Protein AF-A0AAC8ZQ10-F1 (afdb_monomer)

Solvent-accessible surface area (backbone atoms only — not comparable to full-atom values): 15100 Å² total; per-residue (Å²): 107,49,54,40,82,51,72,43,70,65,58,53,47,54,30,54,76,71,74,47,78,45,44,22,40,48,36,89,86,61,86,84,64,80,86,53,64,51,74,76,52,89,52,26,27,39,37,78,46,67,58,71,83,84,54,93,92,56,56,69,70,65,56,68,70,49,65,71,56,47,75,36,22,41,37,57,56,96,92,44,50,35,36,26,56,68,67,53,58,85,85,50,43,70,67,59,50,55,58,55,55,59,57,57,58,52,57,59,54,51,50,43,43,45,33,62,74,66,45,62,75,63,77,84,57,91,46,75,70,50,39,53,50,53,52,50,51,53,52,50,55,50,48,52,55,50,48,53,43,44,59,45,27,66,92,48,98,58,65,58,84,64,48,49,68,66,59,46,52,54,52,49,63,73,40,46,64,49,49,73,68,41,95,53,40,66,61,43,49,53,50,50,32,52,51,52,67,67,51,77,56,85,84,68,86,87,75,84,75,81,95,69,75,92,68,81,76,76,94,68,81,80,83,89,61,58,69,67,60,51,49,52,52,51,52,52,51,51,54,52,53,52,53,56,54,64,75,68,58,133

Structure (mmCIF, N/CA/C/O backbone):
data_AF-A0AAC8ZQ10-F1
#
_entry.id   AF-A0AAC8ZQ10-F1
#
loop_
_atom_site.group_PDB
_atom_site.id
_atom_site.type_symbol
_atom_site.label_atom_id
_atom_site.label_alt_id
_atom_site.label_comp_id
_atom_site.label_asym_id
_atom_site.label_entity_id
_atom_site.label_seq_id
_atom_site.pdbx_PDB_ins_code
_atom_site.Cartn_x
_atom_site.Cartn_y
_atom_site.Cartn_z
_atom_site.occupancy
_atom_site.B_iso_or_equiv
_atom_site.auth_seq_id
_atom_site.auth_comp_id
_atom_site.auth_asym_id
_atom_site.auth_atom_id
_atom_site.pdbx_PDB_model_num
ATOM 1 N N . MET A 1 1 ? -2.273 -3.841 6.155 1.00 91.31 1 MET A N 1
ATOM 2 C CA . MET A 1 1 ? -2.723 -2.424 6.175 1.00 91.31 1 MET A CA 1
ATOM 3 C C . MET A 1 1 ? -3.510 -2.144 4.905 1.00 91.31 1 MET A C 1
ATOM 5 O O . MET A 1 1 ? -3.061 -2.586 3.857 1.00 91.31 1 MET A O 1
ATOM 9 N N . GLY A 1 2 ? -4.610 -1.394 4.959 1.00 90.50 2 GLY A N 1
ATOM 10 C CA . GLY A 1 2 ? -5.379 -1.019 3.761 1.00 90.50 2 GLY A CA 1
ATOM 11 C C . GLY A 1 2 ? -6.000 0.369 3.879 1.00 90.50 2 GLY A C 1
ATOM 12 O O . GLY A 1 2 ? -6.020 0.950 4.958 1.00 90.50 2 GLY A O 1
ATOM 13 N N . ASP A 1 3 ? -6.470 0.937 2.773 1.00 91.56 3 ASP A N 1
ATOM 14 C CA . ASP A 1 3 ? -7.100 2.259 2.792 1.00 91.56 3 ASP A CA 1
ATOM 15 C C . ASP A 1 3 ? -8.524 2.256 3.392 1.00 91.56 3 ASP A C 1
ATOM 17 O O . ASP A 1 3 ? -8.960 1.294 4.023 1.00 91.56 3 ASP A O 1
ATOM 21 N N . ARG A 1 4 ? -9.243 3.373 3.220 1.00 92.50 4 ARG A N 1
ATOM 22 C CA . ARG A 1 4 ? -10.577 3.595 3.789 1.00 92.50 4 ARG A CA 1
ATOM 23 C C . ARG A 1 4 ? -11.687 2.716 3.215 1.00 92.50 4 ARG A C 1
ATOM 25 O O . ARG A 1 4 ? -12.761 2.719 3.803 1.00 92.50 4 ARG A O 1
ATOM 32 N N . TYR A 1 5 ? -11.458 2.029 2.099 1.00 91.31 5 TYR A N 1
ATOM 33 C CA . TYR A 1 5 ? -12.438 1.158 1.444 1.00 91.31 5 TYR A CA 1
ATOM 34 C C . TYR A 1 5 ? -12.343 -0.300 1.895 1.00 91.31 5 TYR A C 1
ATOM 36 O O . TYR A 1 5 ? -13.303 -1.047 1.753 1.00 91.31 5 TYR A O 1
ATOM 44 N N . PHE A 1 6 ? -11.232 -0.685 2.521 1.00 92.25 6 PHE A N 1
ATOM 45 C CA . PHE A 1 6 ? -11.025 -2.036 3.039 1.00 92.25 6 PHE A CA 1
ATOM 46 C C . PHE A 1 6 ? -11.700 -2.386 4.379 1.00 92.25 6 PHE A C 1
ATOM 48 O O . PHE A 1 6 ? -11.890 -3.576 4.608 1.00 92.25 6 PHE A O 1
ATOM 55 N N . PRO A 1 7 ? -12.068 -1.464 5.299 1.00 92.00 7 PRO A N 1
ATOM 56 C CA . PRO A 1 7 ? -12.647 -1.848 6.586 1.00 92.00 7 PRO A CA 1
ATOM 57 C C . PRO A 1 7 ? -14.142 -2.189 6.458 1.00 92.00 7 PRO A C 1
ATOM 59 O O . PRO A 1 7 ? -14.997 -1.531 7.060 1.00 92.00 7 PRO A O 1
ATOM 62 N N . CYS A 1 8 ? -14.459 -3.215 5.672 1.00 92.50 8 CYS A N 1
ATOM 63 C CA . CYS A 1 8 ? -15.774 -3.841 5.599 1.00 92.50 8 CYS A CA 1
ATOM 64 C C . CYS A 1 8 ? -15.785 -5.158 6.394 1.00 92.50 8 CYS A C 1
ATOM 66 O O . CYS A 1 8 ? -14.737 -5.664 6.790 1.00 92.50 8 CYS A O 1
ATOM 68 N N . PHE A 1 9 ? -16.978 -5.691 6.668 1.00 94.44 9 PHE A N 1
ATOM 69 C CA . PHE A 1 9 ? -17.132 -6.902 7.480 1.00 94.44 9 PHE A CA 1
ATOM 70 C C . PHE A 1 9 ? -16.404 -8.101 6.862 1.00 94.44 9 PHE A C 1
ATOM 72 O O . PHE A 1 9 ? -15.600 -8.730 7.534 1.00 94.44 9 PHE A O 1
ATOM 79 N N . PHE A 1 10 ? -16.625 -8.368 5.574 1.00 94.56 10 PHE A N 1
ATOM 80 C CA . PHE A 1 10 ? -16.066 -9.546 4.907 1.00 94.56 10 PHE A CA 1
ATOM 81 C C . PHE A 1 10 ? -14.536 -9.517 4.840 1.00 94.56 10 PHE A C 1
ATOM 83 O O . PHE A 1 10 ? -13.916 -10.489 5.237 1.00 94.56 10 PHE A O 1
ATOM 90 N N . VAL A 1 11 ? -13.914 -8.374 4.514 1.00 94.50 11 VAL A N 1
ATOM 91 C CA . VAL A 1 11 ? -12.439 -8.243 4.527 1.00 94.50 11 VAL A CA 1
ATOM 92 C C . VAL A 1 11 ? -11.855 -8.471 5.924 1.00 94.50 11 VAL A C 1
ATOM 94 O O . VAL A 1 11 ? -10.791 -9.066 6.068 1.00 94.50 11 VAL A O 1
ATOM 97 N N . MET A 1 12 ? -12.528 -7.998 6.976 1.00 93.50 12 MET A N 1
ATOM 98 C CA . MET A 1 12 ? -12.097 -8.266 8.352 1.00 93.50 12 MET A CA 1
ATOM 99 C C . MET A 1 12 ? -12.268 -9.744 8.724 1.00 93.50 12 MET A C 1
ATOM 101 O O . MET A 1 12 ? -11.431 -10.285 9.441 1.00 93.50 12 MET A O 1
ATOM 105 N N . GLY A 1 13 ? -13.325 -10.388 8.223 1.00 93.81 13 GLY A N 1
ATOM 106 C CA . GLY A 1 13 ? -13.560 -11.822 8.370 1.00 93.81 13 GLY A CA 1
ATOM 107 C C . GLY A 1 13 ? -12.498 -12.657 7.658 1.00 93.81 13 GLY A C 1
ATOM 108 O O . GLY A 1 13 ? -11.953 -13.570 8.266 1.00 93.81 13 GLY A O 1
ATOM 109 N N . ASP A 1 14 ? -12.132 -12.285 6.429 1.00 94.06 14 ASP A N 1
ATOM 110 C CA . ASP A 1 14 ? -11.065 -12.930 5.654 1.00 94.06 14 ASP A CA 1
ATOM 111 C C . ASP A 1 14 ? -9.722 -12.835 6.372 1.00 94.06 14 ASP A C 1
ATOM 113 O O . ASP A 1 14 ? -8.969 -13.800 6.435 1.00 94.06 14 ASP A O 1
ATOM 117 N N . LEU A 1 15 ? -9.416 -11.673 6.956 1.00 93.94 15 LEU A N 1
ATOM 118 C CA . LEU A 1 15 ? -8.207 -11.513 7.759 1.00 93.94 15 LEU A CA 1
ATOM 119 C C . LEU A 1 15 ? -8.208 -12.434 8.981 1.00 93.94 15 LEU A C 1
ATOM 121 O O . LEU A 1 15 ? -7.193 -13.065 9.267 1.00 93.94 15 LEU A O 1
ATOM 125 N N . GLN A 1 16 ? -9.339 -12.544 9.679 1.00 91.06 16 GLN A N 1
ATOM 126 C CA . GLN A 1 16 ? -9.459 -13.432 10.833 1.00 91.06 16 GLN A CA 1
ATOM 127 C C . GLN A 1 16 ? -9.341 -14.909 10.445 1.00 91.06 16 GLN A C 1
ATOM 129 O O . GLN A 1 16 ? -8.673 -15.652 11.162 1.00 91.06 16 GLN A O 1
ATOM 134 N N . SER A 1 17 ? -9.933 -15.333 9.323 1.00 91.62 17 SER A N 1
ATOM 135 C CA . SER A 1 17 ? -9.892 -16.733 8.883 1.00 91.62 17 SER A CA 1
ATOM 136 C C . SER A 1 17 ? -8.479 -17.191 8.516 1.00 91.62 17 SER A C 1
ATOM 138 O O . SER A 1 17 ? -8.118 -18.331 8.795 1.00 91.62 17 SER A O 1
ATOM 140 N N . ILE A 1 18 ? -7.644 -16.292 7.981 1.00 93.94 18 ILE A N 1
ATOM 141 C CA . ILE A 1 18 ? -6.226 -16.574 7.700 1.00 93.94 18 ILE A CA 1
ATOM 142 C C . ILE A 1 18 ? -5.294 -16.294 8.894 1.00 93.94 18 ILE A C 1
ATOM 144 O O . ILE A 1 18 ? -4.075 -16.377 8.749 1.00 93.94 18 ILE A O 1
ATOM 148 N N . GLY A 1 19 ? -5.831 -15.919 10.062 1.00 92.94 19 GLY A N 1
ATOM 149 C CA . GLY A 1 19 ? -5.038 -15.592 11.254 1.00 92.94 19 GLY A CA 1
ATOM 150 C C . GLY A 1 19 ? -4.183 -14.326 11.119 1.00 92.94 19 GLY A C 1
ATOM 151 O O . GLY A 1 19 ? -3.175 -14.183 11.811 1.00 92.94 19 GLY A O 1
ATOM 152 N N . ALA A 1 20 ? -4.553 -13.410 10.222 1.00 94.06 20 ALA A N 1
ATOM 153 C CA . ALA A 1 20 ? -3.848 -12.158 9.986 1.00 94.06 20 ALA A CA 1
ATOM 154 C C . ALA A 1 20 ? -4.539 -10.970 10.666 1.00 94.06 20 ALA A C 1
ATOM 156 O O . ALA A 1 20 ? -5.760 -10.905 10.804 1.00 94.06 20 ALA A O 1
ATOM 157 N N . ASP A 1 21 ? -3.741 -9.960 11.012 1.00 94.06 21 ASP A N 1
ATOM 158 C CA . ASP A 1 21 ? -4.244 -8.704 11.550 1.00 94.06 21 ASP A CA 1
ATOM 159 C C . ASP A 1 21 ? -4.228 -7.560 10.526 1.00 94.06 21 ASP A C 1
ATOM 161 O O . ASP A 1 21 ? -3.327 -7.409 9.694 1.00 94.06 21 ASP A O 1
ATOM 165 N N . GLY A 1 22 ? -5.228 -6.685 10.629 1.00 94.56 22 GLY A N 1
ATOM 166 C CA . GLY A 1 22 ? -5.429 -5.539 9.758 1.00 94.56 22 GLY A CA 1
ATOM 167 C C . GLY A 1 22 ? -5.525 -4.219 10.511 1.00 94.56 22 GLY A C 1
ATOM 168 O O . GLY A 1 22 ? -6.063 -4.124 11.614 1.00 94.56 22 GLY A O 1
ATOM 169 N N . ILE A 1 23 ? -5.049 -3.154 9.868 1.00 96.06 23 ILE A N 1
ATOM 170 C CA . ILE A 1 23 ? -5.297 -1.768 10.268 1.00 96.06 23 ILE A CA 1
ATOM 171 C C . ILE A 1 23 ? -5.644 -0.929 9.044 1.00 96.06 23 ILE A C 1
ATOM 173 O O . ILE A 1 23 ? -4.986 -1.009 7.998 1.00 96.06 23 ILE A O 1
ATOM 177 N N . PHE A 1 24 ? -6.677 -0.112 9.214 1.00 95.69 24 PHE A N 1
ATOM 178 C CA . PHE A 1 24 ? -7.331 0.633 8.156 1.00 95.69 24 PHE A CA 1
ATOM 179 C C . PHE A 1 24 ? -7.716 2.025 8.637 1.00 95.69 24 PHE A C 1
ATOM 181 O O . PHE A 1 24 ? -8.020 2.239 9.815 1.00 95.69 24 PHE A O 1
ATOM 188 N N . LYS A 1 25 ? -7.761 2.981 7.710 1.00 95.12 25 LYS A N 1
ATOM 189 C CA . LYS A 1 25 ? -8.472 4.238 7.958 1.00 95.12 25 LYS A CA 1
ATOM 190 C C . LYS A 1 25 ? -9.971 3.960 7.922 1.00 95.12 25 LYS A C 1
ATOM 192 O O . LYS A 1 25 ? -10.422 3.169 7.110 1.00 95.12 25 LYS A O 1
ATOM 197 N N . ALA A 1 26 ? -10.737 4.606 8.787 1.00 94.00 26 ALA A N 1
ATOM 198 C CA . ALA A 1 26 ? -12.188 4.478 8.814 1.00 94.00 26 ALA A CA 1
ATOM 199 C C . ALA A 1 26 ? -12.855 4.807 7.467 1.00 94.00 26 ALA A C 1
ATOM 201 O O . ALA A 1 26 ? -12.474 5.774 6.797 1.00 94.00 26 ALA A O 1
ATOM 202 N N . HIS A 1 27 ? -13.893 4.042 7.124 1.00 92.94 27 HIS A N 1
ATOM 203 C CA . HIS A 1 27 ? -14.727 4.284 5.951 1.00 92.94 27 HIS A CA 1
ATOM 204 C C . HIS A 1 27 ? -15.573 5.544 6.154 1.00 92.94 27 HIS A C 1
ATOM 206 O O . HIS A 1 27 ? -16.243 5.689 7.174 1.00 92.94 27 HIS A O 1
ATOM 212 N N . SER A 1 28 ? -15.592 6.455 5.181 1.00 87.31 28 SER A N 1
ATOM 213 C CA . SER A 1 28 ? -16.222 7.776 5.346 1.00 87.31 28 SER A CA 1
ATOM 214 C C . SER A 1 28 ? -17.738 7.735 5.535 1.00 87.31 28 SER A C 1
ATOM 216 O O . SER A 1 28 ? -18.293 8.648 6.133 1.00 87.31 28 SER A O 1
ATOM 218 N N . GLN A 1 29 ? -18.410 6.693 5.039 1.00 87.69 29 GLN A N 1
ATOM 219 C CA . GLN A 1 29 ? -19.866 6.556 5.166 1.00 87.69 29 GLN A CA 1
ATOM 220 C C . GLN A 1 29 ? -20.307 5.920 6.495 1.00 87.69 29 GLN A C 1
ATOM 222 O O . GLN A 1 29 ? -21.484 5.983 6.841 1.00 87.69 29 GLN A O 1
ATOM 227 N N . ARG A 1 30 ? -19.393 5.304 7.259 1.00 88.25 30 ARG A N 1
ATOM 228 C CA . ARG A 1 30 ? -19.741 4.694 8.548 1.00 88.25 30 ARG A CA 1
ATOM 229 C C . ARG A 1 30 ? -19.677 5.750 9.651 1.00 88.25 30 ARG A C 1
ATOM 231 O O . ARG A 1 30 ? -18.722 6.518 9.742 1.00 88.25 30 ARG A O 1
ATOM 238 N N . LYS A 1 31 ? -20.694 5.780 10.515 1.00 89.12 31 LYS A N 1
ATOM 239 C CA . LYS A 1 31 ? -20.695 6.617 11.722 1.00 89.12 31 LYS A CA 1
ATOM 240 C C . LYS A 1 31 ? -19.971 5.882 12.849 1.00 89.12 31 LYS A C 1
ATOM 242 O O . LYS A 1 31 ? -20.334 4.758 13.181 1.00 89.12 31 LYS A O 1
ATOM 247 N N . TYR A 1 32 ? -18.980 6.539 13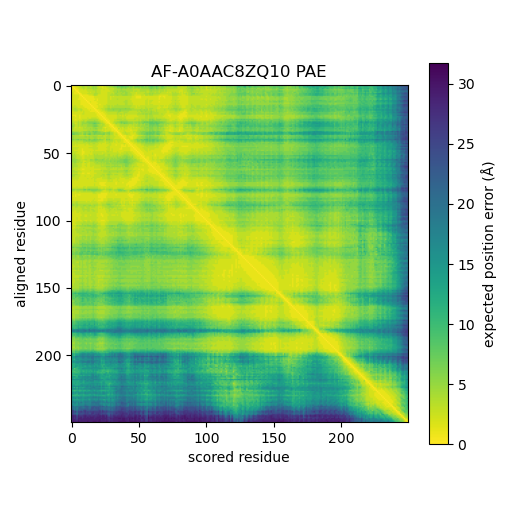.446 1.00 92.00 32 TYR A N 1
ATOM 248 C CA . TYR A 1 32 ? -18.168 5.996 14.536 1.00 92.00 32 TYR A CA 1
ATOM 249 C C . TYR A 1 32 ? -18.522 6.698 15.849 1.00 92.00 32 TYR A C 1
ATOM 251 O O . TYR A 1 32 ? -18.123 7.843 16.070 1.00 92.00 32 TYR A O 1
ATOM 259 N N . ASP A 1 33 ? -19.289 6.022 16.707 1.00 93.00 33 ASP A N 1
ATOM 260 C CA . ASP A 1 33 ? -19.719 6.552 18.006 1.00 93.00 33 ASP A CA 1
ATOM 261 C C . ASP A 1 33 ? -18.913 5.930 19.153 1.00 93.00 33 ASP A C 1
ATOM 263 O O . ASP A 1 33 ? -19.226 4.840 19.626 1.00 93.00 33 ASP A O 1
ATOM 267 N N . PHE A 1 34 ? -17.905 6.663 19.638 1.00 93.69 34 PHE A N 1
ATOM 268 C CA . PHE A 1 34 ? -17.006 6.244 20.727 1.00 93.69 34 PHE A CA 1
ATOM 269 C C . PHE A 1 34 ? -17.661 6.147 22.116 1.00 93.69 34 PHE A C 1
ATOM 271 O O . PHE A 1 34 ? -16.971 5.933 23.117 1.00 93.69 34 PHE A O 1
ATOM 278 N N . ARG A 1 35 ? -18.977 6.368 22.209 1.00 90.50 35 ARG A N 1
ATOM 279 C CA . ARG A 1 35 ? -19.753 6.155 23.437 1.00 90.50 35 ARG A CA 1
ATOM 280 C C . ARG A 1 35 ? -20.270 4.721 23.553 1.00 90.50 35 ARG A C 1
ATOM 282 O O . ARG A 1 35 ? -20.625 4.320 24.656 1.00 90.50 35 ARG A O 1
ATOM 289 N N . LYS A 1 36 ? -20.319 3.975 22.444 1.00 90.44 36 LYS A N 1
ATOM 290 C CA . LYS A 1 36 ? -20.812 2.593 22.385 1.00 90.44 36 LYS A CA 1
ATOM 291 C C . LYS A 1 36 ? -19.677 1.585 22.592 1.00 90.44 36 LYS A C 1
ATOM 293 O O . LYS A 1 36 ? -18.509 1.926 22.471 1.00 90.44 36 LYS A O 1
ATOM 298 N N . GLY A 1 37 ? -20.035 0.332 22.866 1.00 92.69 37 GLY A N 1
ATOM 299 C CA . GLY A 1 37 ? -19.070 -0.759 23.002 1.00 92.69 37 GLY A CA 1
ATOM 300 C C . GLY A 1 37 ? -18.230 -0.695 24.282 1.00 92.69 37 GLY A C 1
ATOM 301 O O . GLY A 1 37 ? -18.524 0.051 25.218 1.00 92.69 37 GLY A O 1
ATOM 302 N N . ARG A 1 38 ? -17.174 -1.510 24.336 1.00 95.62 38 ARG A N 1
ATOM 303 C CA . ARG A 1 38 ? -16.277 -1.601 25.494 1.00 95.62 38 ARG A CA 1
ATOM 304 C C . ARG A 1 38 ? -15.168 -0.560 25.376 1.00 95.62 38 ARG A C 1
ATOM 306 O O . ARG A 1 38 ? -14.294 -0.665 24.516 1.00 95.62 38 ARG A O 1
ATOM 313 N N . LYS A 1 39 ? -15.168 0.433 26.264 1.00 95.31 39 LYS A N 1
ATOM 314 C CA . LYS A 1 39 ? -14.129 1.474 26.304 1.00 95.31 39 LYS A CA 1
ATOM 315 C C . LYS A 1 39 ? -12.777 0.882 26.710 1.00 95.31 39 LYS A C 1
ATOM 317 O O . LYS A 1 39 ? -12.677 0.175 27.705 1.00 95.31 39 LYS A O 1
ATOM 322 N N . LEU A 1 40 ? -11.735 1.226 25.956 1.00 93.19 40 LEU A N 1
ATOM 323 C CA . LEU A 1 40 ? -10.331 0.901 26.250 1.00 93.19 40 LEU A CA 1
ATOM 324 C C . LEU A 1 40 ? -9.515 2.155 26.625 1.00 93.19 40 LEU A C 1
ATOM 326 O O . LEU A 1 40 ? -8.308 2.083 26.842 1.00 93.19 40 LEU A O 1
ATOM 330 N N . GLY A 1 41 ? -10.144 3.333 26.605 1.00 91.31 41 GLY A N 1
ATOM 331 C CA . GLY A 1 41 ? -9.535 4.627 26.910 1.00 91.31 41 GLY A CA 1
ATOM 332 C C . GLY A 1 41 ? -10.161 5.764 26.101 1.00 91.31 41 GLY A C 1
ATOM 333 O O . GLY A 1 41 ? -11.140 5.578 25.377 1.00 91.31 41 GLY A O 1
ATOM 334 N N . SER A 1 42 ? -9.577 6.962 26.186 1.00 92.12 42 SER A N 1
ATOM 335 C CA . SER A 1 42 ? -10.080 8.130 25.448 1.00 92.12 42 SER A CA 1
ATOM 336 C C . SER A 1 42 ? -10.083 7.877 23.935 1.00 92.12 42 SER A C 1
ATOM 338 O O . SER A 1 42 ? -9.026 7.640 23.333 1.00 92.12 42 SER A O 1
ATOM 340 N N . LYS A 1 43 ? -11.282 7.921 23.332 1.00 93.62 43 LYS A N 1
ATOM 341 C CA . LYS A 1 43 ? -11.542 7.687 21.899 1.00 93.62 43 LYS A CA 1
ATOM 342 C C . LYS A 1 43 ? -10.874 6.400 21.380 1.00 93.62 43 LYS A C 1
ATOM 344 O O . LYS A 1 43 ? -10.202 6.421 20.348 1.00 93.62 43 LYS A O 1
ATOM 349 N N . ASN A 1 44 ? -10.985 5.320 22.151 1.00 96.31 44 ASN A N 1
ATOM 350 C CA . ASN A 1 44 ? -10.468 3.984 21.853 1.00 96.31 44 ASN A CA 1
ATOM 351 C C . ASN A 1 44 ? -11.421 2.948 22.463 1.00 96.31 44 ASN A C 1
ATOM 353 O O . ASN A 1 44 ? -11.619 2.953 23.679 1.00 96.31 44 ASN A O 1
ATOM 357 N N . HIS A 1 45 ? -12.008 2.079 21.645 1.00 96.94 45 HIS A N 1
ATOM 358 C CA . HIS A 1 45 ? -12.998 1.101 22.106 1.00 96.94 45 HIS A CA 1
ATOM 359 C C . HIS A 1 45 ? -12.990 -0.190 21.284 1.00 96.94 45 HIS A C 1
ATOM 361 O O . HIS A 1 45 ? -12.414 -0.236 20.196 1.00 96.94 45 HIS A O 1
ATOM 367 N N . LEU A 1 46 ? -13.635 -1.228 21.811 1.00 97.06 46 LEU A N 1
ATOM 368 C CA . LEU A 1 46 ? -14.050 -2.408 21.057 1.00 97.06 46 LEU A CA 1
ATOM 369 C C . LEU A 1 46 ? -15.539 -2.300 20.756 1.00 97.06 46 LEU A C 1
ATOM 371 O O . LEU A 1 46 ? -16.339 -2.026 21.653 1.00 97.06 46 LEU A O 1
ATOM 375 N N . VAL A 1 47 ? -15.905 -2.559 19.510 1.00 96.00 47 VAL A N 1
ATOM 376 C CA . VAL A 1 47 ? -17.288 -2.600 19.048 1.00 96.00 47 VAL A CA 1
ATOM 377 C C . VAL A 1 47 ? -17.548 -3.926 18.351 1.00 96.00 47 VAL A C 1
ATOM 379 O O . VAL A 1 47 ? -16.653 -4.513 17.749 1.00 96.00 47 VAL A O 1
ATOM 382 N N . ILE A 1 48 ? -18.789 -4.389 18.430 1.00 95.56 48 ILE A N 1
ATOM 383 C CA . ILE A 1 48 ? -19.242 -5.563 17.696 1.00 95.56 48 ILE A CA 1
ATOM 384 C C . ILE A 1 48 ? -19.814 -5.088 16.365 1.00 95.56 48 ILE A C 1
ATOM 386 O O . ILE A 1 48 ? -20.747 -4.281 16.324 1.00 95.56 48 ILE A O 1
ATOM 390 N N . TRP A 1 49 ? -19.251 -5.574 15.269 1.00 94.69 49 TRP A N 1
ATOM 391 C CA . TRP A 1 49 ? -19.848 -5.458 13.949 1.00 94.69 49 TRP A CA 1
ATOM 392 C C . TRP A 1 49 ? -20.710 -6.689 13.698 1.00 94.69 49 TRP A C 1
ATOM 394 O O . TRP A 1 49 ? -20.268 -7.806 13.941 1.00 94.69 49 TRP A O 1
ATOM 404 N N . LYS A 1 50 ? -21.934 -6.481 13.212 1.00 95.25 50 LYS A N 1
ATOM 405 C CA . LYS A 1 50 ? -22.830 -7.564 12.790 1.00 95.25 50 LYS A CA 1
ATOM 406 C C . LYS A 1 50 ? -22.593 -7.897 11.320 1.00 95.25 50 LYS A C 1
ATOM 408 O O . LYS A 1 50 ? -22.310 -6.979 10.540 1.00 95.25 50 LYS A O 1
ATOM 413 N N . LYS A 1 51 ? -22.737 -9.174 10.964 1.00 96.19 51 LYS A N 1
ATOM 414 C CA . LYS A 1 51 ? -22.676 -9.654 9.583 1.00 96.19 51 LYS A CA 1
ATOM 415 C C . LYS A 1 51 ? -23.753 -8.927 8.765 1.00 96.19 51 LYS A C 1
ATOM 417 O O . LYS A 1 51 ? -24.925 -8.964 9.144 1.00 96.19 51 LYS A O 1
ATOM 422 N N . PRO A 1 52 ? -23.378 -8.176 7.714 1.00 94.56 52 PRO A N 1
ATOM 423 C CA . PRO A 1 52 ? -24.348 -7.506 6.856 1.00 94.56 52 PRO A CA 1
ATOM 424 C C . PRO A 1 52 ? -25.065 -8.536 5.976 1.00 94.56 52 PRO A C 1
ATOM 426 O O . PRO A 1 52 ? -24.666 -9.697 5.934 1.00 94.56 52 PRO A O 1
ATOM 429 N N . HIS A 1 53 ? -26.103 -8.118 5.249 1.00 94.75 53 HIS A N 1
ATOM 430 C CA . HIS A 1 53 ? -26.751 -8.985 4.262 1.00 94.75 53 HIS A CA 1
ATOM 431 C C . HIS A 1 53 ? -25.758 -9.455 3.187 1.00 94.75 53 HIS A C 1
ATOM 433 O O . HIS A 1 53 ? -24.757 -8.777 2.920 1.00 94.75 53 HIS A O 1
ATOM 439 N N . LYS A 1 54 ? -26.038 -10.615 2.586 1.00 95.50 54 LYS A N 1
ATOM 440 C CA . LYS A 1 54 ? -25.192 -11.202 1.552 1.00 95.50 54 LYS A CA 1
ATOM 441 C C . LYS A 1 54 ? -25.106 -10.270 0.333 1.00 95.50 54 LYS A C 1
ATOM 443 O O . LYS A 1 54 ? -26.147 -9.871 -0.183 1.00 95.50 54 LYS A O 1
ATOM 448 N N . PRO A 1 55 ? -23.899 -9.921 -0.135 1.00 93.50 55 PRO A N 1
ATOM 449 C CA . PRO A 1 55 ? -23.726 -9.205 -1.393 1.00 93.50 55 PRO A CA 1
ATOM 450 C C . PRO A 1 55 ? -23.997 -10.096 -2.612 1.00 93.50 55 PRO A C 1
ATOM 452 O O . PRO A 1 55 ? -23.682 -11.282 -2.587 1.00 93.50 55 PRO A O 1
ATOM 455 N N . ASP A 1 56 ? -24.455 -9.502 -3.714 1.00 94.75 56 ASP A N 1
ATOM 456 C CA . ASP A 1 56 ? -24.805 -10.230 -4.949 1.00 94.75 56 ASP A CA 1
ATOM 457 C C . ASP A 1 56 ? -23.639 -11.015 -5.570 1.00 94.75 56 ASP A C 1
ATOM 459 O O . ASP A 1 56 ? -23.835 -12.038 -6.217 1.00 94.75 56 ASP A O 1
ATOM 463 N N . TRP A 1 57 ? -22.407 -10.542 -5.372 1.00 93.19 57 TRP A N 1
ATOM 464 C CA . TRP A 1 57 ? -21.195 -11.163 -5.911 1.00 93.19 57 TRP A CA 1
ATOM 465 C C . TRP A 1 57 ? -20.701 -12.369 -5.095 1.00 93.19 57 TRP A C 1
ATOM 467 O O . TRP A 1 57 ? -19.751 -13.027 -5.516 1.00 93.19 57 TRP A O 1
ATOM 477 N N . MET A 1 58 ? -21.287 -12.641 -3.924 1.00 95.56 58 MET A N 1
ATOM 478 C CA . MET A 1 58 ? -20.837 -13.683 -2.998 1.00 95.56 58 MET A CA 1
ATOM 479 C C . MET A 1 58 ? -21.759 -14.907 -3.051 1.00 95.56 58 MET A C 1
ATOM 481 O O . MET A 1 58 ? -22.987 -14.790 -3.004 1.00 95.56 58 MET A O 1
ATOM 485 N N . THR A 1 59 ? -21.170 -16.105 -3.096 1.00 96.19 59 THR A N 1
ATOM 486 C CA . THR A 1 59 ? -21.929 -17.360 -3.005 1.00 96.19 59 THR A CA 1
ATOM 487 C C . THR A 1 59 ? -22.529 -17.535 -1.608 1.00 96.19 59 THR A C 1
ATOM 489 O O . THR A 1 59 ? -22.059 -16.958 -0.626 1.00 96.19 59 THR A O 1
ATOM 492 N N . GLN A 1 60 ? -23.595 -18.333 -1.506 1.00 96.31 60 GLN A N 1
ATOM 493 C CA . GLN A 1 60 ? -24.241 -18.591 -0.217 1.00 96.31 60 GLN A CA 1
ATOM 494 C C . GLN A 1 60 ? -23.296 -19.317 0.753 1.00 96.31 60 GLN A C 1
ATOM 496 O O . GLN A 1 60 ? -23.138 -18.886 1.887 1.00 96.31 60 GLN A O 1
ATOM 501 N N . GLU A 1 61 ? -22.582 -20.328 0.263 1.00 95.69 61 GLU A N 1
ATOM 502 C CA . GLU A 1 61 ? -21.605 -21.097 1.043 1.00 95.69 61 GLU A CA 1
ATOM 503 C C . GLU A 1 61 ? -20.507 -20.210 1.644 1.00 95.69 61 GLU A C 1
ATOM 505 O O . GLU A 1 61 ? -20.199 -20.307 2.832 1.00 95.69 61 GLU A O 1
ATOM 510 N N . THR A 1 62 ? -19.938 -19.294 0.850 1.00 94.50 62 THR A N 1
ATOM 511 C CA . THR A 1 62 ? -18.914 -18.367 1.350 1.00 94.50 62 THR A CA 1
ATOM 512 C C . THR A 1 62 ? -19.500 -17.419 2.394 1.00 94.50 62 THR A C 1
ATOM 514 O O . THR A 1 62 ? -18.878 -17.183 3.427 1.00 94.50 62 THR A O 1
ATOM 517 N N . TYR A 1 63 ? -20.718 -16.917 2.182 1.00 96.31 63 TYR A N 1
ATOM 518 C CA . TYR A 1 63 ? -21.397 -16.043 3.140 1.00 96.31 63 TYR A CA 1
ATOM 519 C C . TYR A 1 63 ? -21.649 -16.720 4.494 1.00 96.31 63 TYR A C 1
ATOM 521 O O . TYR A 1 63 ? -21.425 -16.111 5.545 1.00 96.31 63 TYR A O 1
ATOM 529 N N . ASP A 1 64 ? -22.069 -17.982 4.462 1.00 95.69 64 ASP A N 1
ATOM 530 C CA . ASP A 1 64 ? -22.377 -18.767 5.657 1.00 95.69 64 ASP A CA 1
ATOM 531 C C . ASP A 1 64 ? -21.116 -19.160 6.436 1.00 95.69 64 ASP A C 1
ATOM 533 O O . ASP A 1 64 ? -21.184 -19.365 7.647 1.00 95.69 64 ASP A O 1
ATOM 537 N N . SER A 1 65 ? -19.946 -19.167 5.786 1.00 94.88 65 SER A N 1
ATOM 538 C CA . SER A 1 65 ? -18.665 -19.410 6.460 1.00 94.88 65 SER A CA 1
ATOM 539 C C . SER A 1 65 ? -18.222 -18.265 7.387 1.00 94.88 65 SER A C 1
ATOM 541 O O . SER A 1 65 ? -17.401 -18.478 8.281 1.00 94.88 65 SER A O 1
ATOM 543 N N . TYR A 1 66 ? -18.762 -17.050 7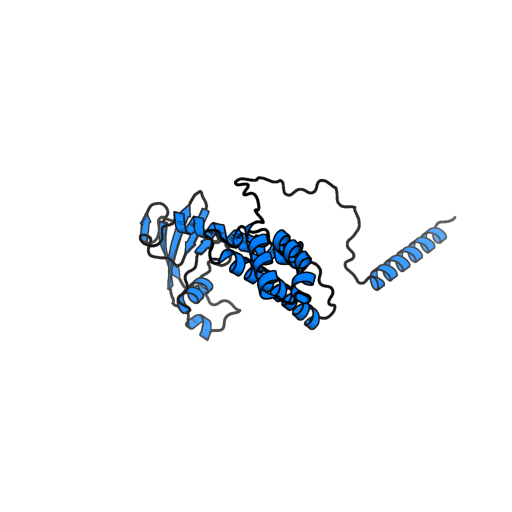.218 1.00 95.94 66 TYR A N 1
ATOM 544 C CA . TYR A 1 66 ? -18.436 -15.918 8.088 1.00 95.94 66 TYR A CA 1
ATOM 545 C C . TYR A 1 66 ? -19.241 -15.932 9.396 1.00 95.94 66 TYR A C 1
ATOM 547 O O . TYR A 1 66 ? -20.452 -16.192 9.384 1.00 95.94 66 TYR A O 1
ATOM 555 N N . PRO A 1 67 ? -18.625 -15.515 10.523 1.00 95.00 67 PRO A N 1
ATOM 556 C CA . PRO A 1 67 ? -19.323 -15.420 11.800 1.00 95.00 67 PRO A CA 1
ATOM 557 C C . PRO A 1 67 ? -20.467 -14.401 11.730 1.00 95.00 67 PRO A C 1
ATOM 559 O O . PRO A 1 67 ? -20.396 -13.421 10.992 1.00 95.00 67 PRO A O 1
ATOM 562 N N . ASP A 1 68 ? -21.505 -14.573 12.548 1.00 95.56 68 ASP A N 1
ATOM 563 C CA . ASP A 1 68 ? -22.642 -13.635 12.586 1.00 95.56 68 ASP A CA 1
ATOM 564 C C . ASP A 1 68 ? -22.271 -12.253 13.131 1.00 95.56 68 ASP A C 1
ATOM 566 O O . ASP A 1 68 ? -22.939 -11.247 12.869 1.00 95.56 68 ASP A O 1
ATOM 570 N N . GLN A 1 69 ? -21.185 -12.185 13.893 1.00 95.94 69 GLN A N 1
ATOM 571 C CA . GLN A 1 69 ? -20.650 -10.949 14.429 1.00 95.94 69 GLN A CA 1
ATOM 572 C C . GLN A 1 69 ? -19.145 -11.056 14.669 1.00 95.94 69 GLN A C 1
ATOM 574 O O . GLN A 1 69 ? -18.618 -12.136 14.917 1.00 95.94 69 GLN A O 1
ATOM 579 N N . MET A 1 70 ? -18.458 -9.918 14.644 1.00 95.06 70 MET A N 1
ATOM 580 C CA . MET A 1 70 ? -17.028 -9.832 14.933 1.00 95.06 70 MET A CA 1
ATOM 581 C C . MET A 1 70 ? -16.716 -8.631 15.814 1.00 95.06 70 MET A C 1
ATOM 583 O O . MET A 1 70 ? -17.292 -7.551 15.657 1.00 95.06 70 MET A O 1
ATOM 587 N N . THR A 1 71 ? -15.767 -8.806 16.726 1.00 95.62 71 THR A N 1
ATOM 588 C CA . THR A 1 71 ? -15.251 -7.709 17.544 1.00 95.62 71 THR A CA 1
ATOM 589 C C . THR A 1 71 ? -14.148 -6.984 16.788 1.00 95.62 71 THR A C 1
ATOM 591 O O . THR A 1 71 ? -13.172 -7.589 16.348 1.00 95.62 71 THR A O 1
ATOM 594 N N . VAL A 1 72 ? -14.290 -5.668 16.669 1.00 95.44 72 VAL A N 1
ATOM 595 C CA . VAL A 1 72 ? -13.345 -4.790 15.981 1.00 95.44 72 VAL A CA 1
ATOM 596 C C . VAL A 1 72 ? -12.974 -3.642 16.907 1.00 95.44 72 VAL A C 1
ATOM 598 O O . VAL A 1 72 ? -13.805 -3.123 17.655 1.00 95.44 72 VAL A O 1
ATOM 601 N N . ARG A 1 73 ? -11.712 -3.220 16.868 1.00 96.19 73 ARG A N 1
ATOM 602 C CA . ARG A 1 73 ? -11.248 -2.058 17.619 1.00 96.19 73 ARG A CA 1
ATOM 603 C C . ARG A 1 73 ? -11.291 -0.815 16.750 1.00 96.19 73 ARG A C 1
ATOM 605 O O . ARG A 1 73 ? -10.770 -0.798 15.636 1.00 96.19 73 ARG A O 1
ATOM 612 N N . GLU A 1 74 ? -11.830 0.264 17.301 1.00 96.94 74 GLU A N 1
ATOM 613 C CA . GLU A 1 74 ? -11.846 1.568 16.642 1.00 96.94 74 GLU A CA 1
ATOM 614 C C . GLU A 1 74 ? -11.223 2.615 17.564 1.00 96.94 74 GLU A C 1
ATOM 616 O O . GLU A 1 74 ? -11.461 2.639 18.776 1.00 96.94 74 GLU A O 1
ATOM 621 N N . PHE A 1 75 ? -10.411 3.503 16.996 1.00 97.00 75 PHE A N 1
ATOM 622 C CA . PHE A 1 75 ? -9.765 4.565 17.762 1.00 97.00 75 PHE A CA 1
ATOM 623 C C . PHE A 1 75 ? -9.565 5.838 16.942 1.00 97.00 75 PHE A C 1
ATOM 625 O O . PHE A 1 75 ? -9.494 5.802 15.716 1.00 97.00 75 PHE A O 1
ATOM 632 N N . LYS A 1 76 ? -9.454 6.983 17.626 1.00 96.50 76 LYS A N 1
ATOM 633 C CA . LYS A 1 76 ? -9.261 8.301 17.001 1.00 96.50 76 LYS A CA 1
ATOM 634 C C . LYS A 1 76 ? -7.953 8.956 17.437 1.00 96.50 76 LYS A C 1
ATOM 636 O O . LYS A 1 76 ? -7.675 9.057 18.634 1.00 96.50 76 LYS A O 1
ATOM 641 N N . ILE A 1 77 ? -7.184 9.464 16.472 1.00 94.75 77 ILE A N 1
ATOM 642 C CA . ILE A 1 77 ? -5.948 10.233 16.686 1.00 94.75 77 ILE A CA 1
ATOM 643 C C . ILE A 1 77 ? -5.943 11.443 15.753 1.00 94.75 77 ILE A C 1
ATOM 645 O O . ILE A 1 77 ? -6.169 11.299 14.558 1.00 94.75 77 ILE A O 1
ATOM 649 N N . LYS A 1 78 ? -5.684 12.641 16.299 1.00 90.31 78 LYS A N 1
ATOM 650 C CA . LYS A 1 78 ? -5.568 13.905 15.537 1.00 90.31 78 LYS A CA 1
ATOM 651 C C . LYS A 1 78 ? -6.705 14.131 14.518 1.00 90.31 78 LYS A C 1
ATOM 653 O O . LYS A 1 78 ? -6.472 14.554 13.397 1.00 90.31 78 LYS A O 1
ATOM 658 N N . GLY A 1 79 ? -7.944 13.817 14.906 1.00 90.69 79 GLY A N 1
ATOM 659 C CA . GLY A 1 79 ? -9.122 13.989 14.044 1.00 90.69 79 GLY A CA 1
ATOM 660 C C . GLY A 1 79 ? -9.440 12.799 13.133 1.00 90.69 79 GLY A C 1
ATOM 661 O O . GLY A 1 79 ? -10.582 12.675 12.701 1.00 90.69 79 GLY A O 1
ATOM 662 N N . GLU A 1 80 ? -8.505 11.874 12.929 1.00 93.25 80 GLU A N 1
ATOM 663 C CA . GLU A 1 80 ? -8.683 10.703 12.070 1.00 93.25 80 GLU A CA 1
ATOM 664 C C . GLU A 1 80 ? -9.109 9.470 12.865 1.00 93.25 80 GLU A C 1
ATOM 666 O O . GLU A 1 80 ? -8.589 9.215 13.954 1.00 93.25 80 GLU A O 1
ATOM 671 N N . VAL A 1 81 ? -10.050 8.701 12.312 1.00 96.25 81 VAL A N 1
ATOM 672 C CA . VAL A 1 81 ? -10.512 7.434 12.887 1.00 96.25 81 VAL A CA 1
ATOM 673 C C . VAL A 1 81 ? -9.863 6.266 12.152 1.00 96.25 81 VAL A C 1
ATOM 675 O O . VAL A 1 81 ? -9.733 6.279 10.926 1.00 96.25 81 VAL A O 1
ATOM 678 N N . TYR A 1 82 ? -9.476 5.260 12.923 1.00 96.81 82 TYR A N 1
ATOM 679 C CA . TYR A 1 82 ? -8.848 4.031 12.471 1.00 96.81 82 TYR A CA 1
ATOM 680 C C . TYR A 1 82 ? -9.645 2.834 12.969 1.00 96.81 82 TYR A C 1
ATOM 682 O O . TYR A 1 82 ? -10.251 2.883 14.042 1.00 96.81 82 TYR A O 1
ATOM 690 N N . VAL A 1 83 ? -9.609 1.766 12.184 1.00 96.69 83 VAL A N 1
ATOM 691 C CA . VAL A 1 83 ? -10.271 0.496 12.464 1.00 96.69 83 VAL A CA 1
ATOM 692 C C . VAL A 1 83 ? -9.230 -0.611 12.370 1.00 96.69 83 VAL A C 1
ATOM 694 O O . VAL A 1 83 ? -8.417 -0.616 11.442 1.00 96.69 83 VAL A O 1
ATOM 697 N N . THR A 1 84 ? -9.220 -1.528 13.331 1.00 96.38 84 THR A N 1
ATOM 698 C CA . THR A 1 84 ? -8.225 -2.597 13.388 1.00 96.38 84 THR A CA 1
ATOM 699 C C . THR A 1 84 ? -8.755 -3.868 14.042 1.00 96.38 84 THR A C 1
ATOM 701 O O . THR A 1 84 ? -9.634 -3.812 14.903 1.00 96.38 84 THR A O 1
ATOM 704 N N . THR A 1 85 ? -8.186 -5.006 13.652 1.00 94.94 85 THR A N 1
ATOM 705 C CA . THR A 1 85 ? -8.398 -6.307 14.302 1.00 94.94 85 THR A CA 1
ATOM 706 C C . THR A 1 85 ? -7.569 -6.464 15.583 1.00 94.94 85 THR A C 1
ATOM 708 O O . THR A 1 85 ? -7.915 -7.296 16.411 1.00 94.94 85 THR A O 1
ATOM 711 N N . PHE A 1 86 ? -6.546 -5.625 15.817 1.00 95.06 86 PHE A N 1
ATOM 712 C CA . PHE A 1 86 ? -5.716 -5.660 17.031 1.00 95.06 86 PHE A CA 1
ATOM 713 C C . PHE A 1 86 ? -6.505 -5.249 18.288 1.00 95.06 86 PHE A C 1
ATOM 715 O O . PHE A 1 86 ? -6.559 -4.065 18.649 1.00 95.06 86 PHE A O 1
ATOM 722 N N . GLN A 1 87 ? -7.099 -6.221 18.983 1.00 93.38 87 GLN A N 1
ATOM 723 C CA . GLN A 1 87 ? -8.004 -5.966 20.114 1.00 93.38 87 GLN A CA 1
ATOM 724 C C . GLN A 1 87 ? -7.275 -5.566 21.407 1.00 93.38 87 GLN A C 1
ATOM 726 O O . GLN A 1 87 ? -7.765 -4.713 22.151 1.00 93.38 87 GLN A O 1
ATOM 731 N N . ASP A 1 88 ? -6.090 -6.128 21.667 1.00 93.25 88 ASP A N 1
ATOM 732 C CA . ASP A 1 88 ? -5.327 -5.850 22.887 1.00 93.25 88 ASP A CA 1
ATOM 733 C C . ASP A 1 88 ? -4.683 -4.454 22.840 1.00 93.25 88 ASP A C 1
ATOM 735 O O . ASP A 1 88 ? -3.703 -4.203 22.136 1.00 93.25 88 ASP A O 1
ATOM 739 N N . HIS A 1 89 ? -5.232 -3.516 23.615 1.00 92.25 89 HIS A N 1
ATOM 740 C CA . HIS A 1 89 ? -4.710 -2.152 23.681 1.00 92.25 89 HIS A CA 1
ATOM 741 C C . HIS A 1 89 ? -3.448 -1.988 24.523 1.00 92.25 89 HIS A C 1
ATOM 743 O O . HIS A 1 89 ? -2.787 -0.956 24.376 1.00 92.25 89 HIS A O 1
ATOM 749 N N . LYS A 1 90 ? -3.144 -2.940 25.414 1.00 91.44 90 LYS A N 1
ATOM 750 C CA . LYS A 1 90 ? -1.924 -2.918 26.224 1.00 91.44 90 LYS A CA 1
ATOM 751 C C . LYS A 1 90 ? -0.743 -3.337 25.360 1.00 91.44 90 LYS A C 1
ATOM 753 O O . LYS A 1 90 ? 0.262 -2.635 25.339 1.00 91.44 90 LYS A O 1
ATOM 758 N N . LYS A 1 91 ? -0.912 -4.404 24.572 1.00 94.50 91 LYS A N 1
ATOM 759 C CA . LYS A 1 91 ? 0.090 -4.856 23.597 1.00 94.50 91 LYS A CA 1
ATOM 760 C C . LYS A 1 91 ? 0.201 -3.916 22.393 1.00 94.50 91 LYS A C 1
ATOM 762 O O . LYS A 1 91 ? 1.303 -3.549 21.994 1.00 94.50 91 LYS A O 1
ATOM 767 N N . TYR A 1 92 ? -0.927 -3.474 21.830 1.00 94.69 92 TYR A N 1
ATOM 768 C CA . TYR A 1 92 ? -0.955 -2.641 20.624 1.00 94.69 92 TYR A CA 1
ATOM 769 C C . TYR A 1 92 ? -1.441 -1.218 20.928 1.00 94.69 92 TYR A C 1
ATOM 771 O O . TYR A 1 92 ? -2.642 -0.907 20.941 1.00 94.69 92 TYR A O 1
ATOM 779 N N . ASN A 1 93 ? -0.485 -0.313 21.146 1.00 94.75 93 ASN A N 1
ATOM 780 C CA . ASN A 1 93 ? -0.765 1.096 21.406 1.00 94.75 93 ASN A CA 1
ATOM 781 C C . ASN A 1 93 ? -1.355 1.789 20.161 1.00 94.75 93 ASN A C 1
ATOM 783 O O . ASN A 1 93 ? -0.803 1.711 19.063 1.00 94.75 93 ASN A O 1
ATOM 787 N N . LYS A 1 94 ? -2.444 2.550 20.341 1.00 95.12 94 LYS A N 1
ATOM 788 C CA . LYS A 1 94 ? -3.115 3.286 19.254 1.00 95.12 94 LYS A CA 1
ATOM 789 C C . LYS A 1 94 ? -2.198 4.265 18.503 1.00 95.12 94 LYS A C 1
ATOM 791 O O . LYS A 1 94 ? -2.348 4.434 17.297 1.00 95.12 94 LYS A O 1
ATOM 796 N N . VAL A 1 95 ? -1.252 4.912 19.189 1.00 94.31 95 VAL A N 1
ATOM 797 C CA . VAL A 1 95 ? -0.300 5.864 18.589 1.00 94.31 95 VAL A CA 1
ATOM 798 C C . VAL A 1 95 ? 0.711 5.131 17.715 1.00 94.31 95 VAL A C 1
ATOM 800 O O . VAL A 1 95 ? 0.956 5.556 16.587 1.00 94.31 95 VAL A O 1
ATOM 803 N N . ALA A 1 96 ? 1.243 4.009 18.202 1.00 94.75 96 ALA A N 1
ATOM 804 C CA . ALA A 1 96 ? 2.141 3.154 17.432 1.00 94.75 96 ALA A CA 1
ATOM 805 C C . ALA A 1 96 ? 1.437 2.602 16.185 1.00 94.75 96 ALA A C 1
ATOM 807 O O . ALA A 1 96 ? 1.965 2.717 15.084 1.00 94.75 96 ALA A O 1
ATOM 808 N N . LEU A 1 97 ? 0.201 2.119 16.338 1.00 95.38 97 LEU A N 1
ATOM 809 C CA . LEU A 1 97 ? -0.644 1.654 15.239 1.00 95.38 97 LEU A CA 1
ATOM 810 C C . LEU A 1 97 ? -0.891 2.742 14.182 1.00 95.38 97 LEU A C 1
ATOM 812 O O . LEU A 1 97 ? -0.682 2.505 12.995 1.00 95.38 97 LEU A O 1
ATOM 816 N N . ALA A 1 98 ? -1.269 3.959 14.587 1.00 94.00 98 ALA A N 1
ATOM 817 C CA . ALA A 1 98 ? -1.447 5.063 13.641 1.00 94.00 98 ALA A CA 1
ATOM 818 C C . ALA A 1 98 ? -0.137 5.471 12.950 1.00 94.00 98 ALA A C 1
ATOM 820 O O . ALA A 1 98 ? -0.145 5.825 11.773 1.00 94.00 98 ALA A O 1
ATOM 821 N N . ASN A 1 99 ? 0.999 5.421 13.650 1.00 92.00 99 ASN A N 1
ATOM 822 C CA . ASN A 1 99 ? 2.300 5.681 13.038 1.00 92.00 99 ASN A CA 1
ATOM 823 C C . ASN A 1 99 ? 2.694 4.582 12.046 1.00 92.00 99 ASN A C 1
ATOM 825 O O . ASN A 1 99 ? 3.182 4.903 10.965 1.00 92.00 99 ASN A O 1
ATOM 829 N N . HIS A 1 100 ? 2.420 3.318 12.366 1.00 92.12 100 HIS A N 1
ATOM 830 C CA . HIS A 1 100 ? 2.617 2.207 11.445 1.00 92.12 100 HIS A CA 1
ATOM 831 C C . HIS A 1 100 ? 1.730 2.362 10.204 1.00 92.12 100 HIS A C 1
ATOM 833 O O . HIS A 1 100 ? 2.223 2.270 9.086 1.00 92.12 100 HIS A O 1
ATOM 839 N N . TYR A 1 101 ? 0.461 2.750 10.373 1.00 93.19 101 TYR A N 1
ATOM 840 C CA . TYR A 1 101 ? -0.447 3.010 9.254 1.00 93.19 101 TYR A CA 1
ATOM 841 C C . TYR A 1 101 ? 0.087 4.054 8.260 1.00 93.19 101 TYR A C 1
ATOM 843 O O . TYR A 1 101 ? -0.138 3.932 7.056 1.00 93.19 101 TYR A O 1
ATOM 851 N N . LYS A 1 102 ? 0.831 5.071 8.717 1.00 88.19 102 LYS A N 1
ATOM 852 C CA . LYS A 1 102 ? 1.435 6.073 7.815 1.00 88.19 102 LYS A CA 1
ATOM 853 C C . LYS A 1 102 ? 2.411 5.451 6.815 1.00 88.19 102 LYS A C 1
ATOM 855 O O . LYS A 1 102 ? 2.529 5.962 5.703 1.00 88.19 102 LYS A O 1
ATOM 860 N N . GLN A 1 103 ? 3.046 4.332 7.166 1.00 87.19 103 GLN A N 1
ATOM 861 C CA . GLN A 1 103 ? 3.932 3.589 6.268 1.00 87.19 103 GLN A CA 1
ATOM 862 C C . GLN A 1 103 ? 3.184 3.029 5.049 1.00 87.19 103 GLN A C 1
ATOM 864 O O . GLN A 1 103 ? 3.808 2.763 4.026 1.00 87.19 103 GLN A O 1
ATOM 869 N N . ARG A 1 104 ? 1.844 2.940 5.081 1.00 90.81 104 ARG A N 1
ATOM 870 C CA . ARG A 1 104 ? 1.023 2.600 3.906 1.00 90.81 104 ARG A CA 1
ATOM 871 C C . ARG A 1 104 ? 1.341 3.494 2.704 1.00 90.81 104 ARG A C 1
ATOM 873 O O . ARG A 1 104 ? 1.316 3.003 1.584 1.00 90.81 104 ARG A O 1
ATOM 880 N N . TRP A 1 105 ? 1.686 4.772 2.912 1.00 86.62 105 TRP A N 1
ATOM 881 C CA . TRP A 1 105 ? 2.057 5.692 1.823 1.00 86.62 105 TRP A CA 1
ATOM 882 C C . TRP A 1 105 ? 3.213 5.167 0.958 1.00 86.62 105 TRP A C 1
ATOM 884 O O . TRP A 1 105 ? 3.309 5.493 -0.223 1.00 86.62 105 TRP A O 1
ATOM 894 N N . HIS A 1 106 ? 4.069 4.298 1.497 1.00 87.56 106 HIS A N 1
ATOM 895 C CA . HIS A 1 106 ? 5.141 3.683 0.726 1.00 87.56 106 HIS A CA 1
ATOM 896 C C . HIS A 1 106 ? 4.648 2.894 -0.493 1.00 87.56 106 HIS A C 1
ATOM 898 O O . HIS A 1 106 ? 5.362 2.832 -1.493 1.00 87.56 106 HIS A O 1
ATOM 904 N N . ILE A 1 107 ? 3.422 2.358 -0.469 1.00 88.94 107 ILE A N 1
ATOM 905 C CA . ILE A 1 107 ? 2.850 1.701 -1.649 1.00 88.94 107 ILE A CA 1
ATOM 906 C C . ILE A 1 107 ? 2.661 2.683 -2.813 1.00 88.94 107 ILE A C 1
ATOM 908 O O . ILE A 1 107 ? 2.869 2.324 -3.966 1.00 88.94 107 ILE A O 1
ATOM 912 N N . GLU A 1 108 ? 2.342 3.946 -2.525 1.00 89.31 108 GLU A N 1
ATOM 913 C CA . GLU A 1 108 ? 2.167 4.986 -3.542 1.00 89.31 108 GLU A CA 1
ATOM 914 C C . GLU A 1 108 ? 3.513 5.342 -4.185 1.00 89.31 108 GLU A C 1
ATOM 916 O O . GLU A 1 108 ? 3.600 5.519 -5.401 1.00 89.31 108 GLU A O 1
ATOM 921 N N . ILE A 1 109 ? 4.587 5.343 -3.388 1.00 88.31 109 ILE A N 1
ATOM 922 C CA . ILE A 1 109 ? 5.961 5.482 -3.886 1.00 88.31 109 ILE A CA 1
ATOM 923 C C . ILE A 1 109 ? 6.321 4.292 -4.785 1.00 88.31 109 ILE A C 1
ATOM 925 O O . ILE A 1 109 ? 6.863 4.494 -5.869 1.00 88.31 109 ILE A O 1
ATOM 929 N N . ASN A 1 110 ? 5.977 3.066 -4.382 1.00 91.00 110 ASN A N 1
ATOM 930 C CA . ASN A 1 110 ? 6.226 1.858 -5.175 1.00 91.00 110 ASN A CA 1
ATOM 931 C C . ASN A 1 110 ? 5.470 1.878 -6.511 1.00 91.00 110 ASN A C 1
ATOM 933 O O . ASN A 1 110 ? 6.056 1.594 -7.556 1.00 91.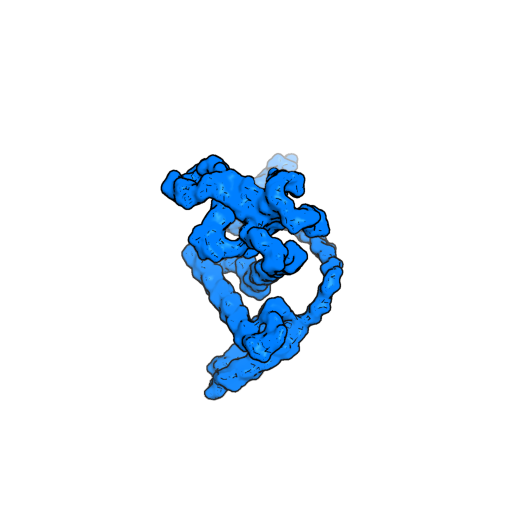00 110 ASN A O 1
ATOM 937 N N . PHE A 1 111 ? 4.199 2.284 -6.510 1.00 92.44 111 PHE A N 1
ATOM 938 C CA . PHE A 1 111 ? 3.443 2.457 -7.749 1.00 92.44 111 PHE A CA 1
ATOM 939 C C . PHE A 1 111 ? 4.030 3.552 -8.636 1.00 92.44 111 PHE A C 1
ATOM 941 O O . PHE A 1 111 ? 4.063 3.384 -9.852 1.00 92.44 111 PHE A O 1
ATOM 948 N N . ASN A 1 112 ? 4.527 4.650 -8.061 1.00 92.00 112 ASN A N 1
ATOM 949 C CA . ASN A 1 112 ? 5.234 5.672 -8.828 1.00 92.00 112 ASN A CA 1
ATOM 950 C C . ASN A 1 112 ? 6.549 5.140 -9.427 1.00 92.00 112 ASN A C 1
ATOM 952 O O . ASN A 1 112 ? 6.890 5.491 -10.556 1.00 92.00 112 ASN A O 1
ATOM 956 N N . SER A 1 113 ? 7.271 4.272 -8.714 1.00 93.62 113 SER A N 1
ATOM 957 C CA . SER A 1 113 ? 8.452 3.597 -9.258 1.00 93.62 113 SER A CA 1
ATOM 958 C C . SER A 1 113 ? 8.119 2.764 -10.494 1.00 93.62 113 SER A C 1
ATOM 960 O O . SER A 1 113 ? 8.793 2.889 -11.511 1.00 93.62 113 SER A O 1
ATOM 962 N N . LEU A 1 114 ? 7.049 1.976 -10.443 1.00 94.00 114 LEU A N 1
ATOM 963 C CA . LEU A 1 114 ? 6.603 1.184 -11.589 1.00 94.00 114 LEU A CA 1
ATOM 964 C C . LEU A 1 114 ? 6.114 2.066 -12.744 1.00 94.00 114 LEU A C 1
ATOM 966 O O . LEU A 1 114 ? 6.625 1.988 -13.857 1.00 94.00 114 LEU A O 1
ATOM 970 N N . LYS A 1 115 ? 5.140 2.939 -12.475 1.00 92.56 115 LYS A N 1
ATOM 971 C CA . LYS A 1 115 ? 4.474 3.736 -13.513 1.00 92.56 115 LYS A CA 1
ATOM 972 C C . LYS A 1 115 ? 5.417 4.747 -14.149 1.00 92.56 115 LYS A C 1
ATOM 974 O O . LYS A 1 115 ? 5.529 4.782 -15.362 1.00 92.56 115 LYS A O 1
ATOM 979 N N . THR A 1 116 ? 6.117 5.527 -13.332 1.00 92.50 116 THR A N 1
ATOM 980 C CA . THR A 1 116 ? 6.889 6.679 -13.805 1.00 92.50 116 THR A CA 1
ATOM 981 C C . THR A 1 116 ? 8.355 6.323 -14.023 1.00 92.50 116 THR A C 1
ATOM 983 O O . THR A 1 116 ? 8.903 6.562 -15.094 1.00 92.50 116 THR A O 1
ATOM 986 N N . ILE A 1 117 ? 9.028 5.746 -13.017 1.00 93.62 117 ILE A N 1
ATOM 987 C CA . ILE A 1 117 ? 10.479 5.498 -13.110 1.00 93.62 117 ILE A CA 1
ATOM 988 C C . ILE A 1 117 ? 10.786 4.403 -14.139 1.00 93.62 117 ILE A C 1
ATOM 990 O O . ILE A 1 117 ? 11.756 4.541 -14.886 1.00 93.62 117 ILE A O 1
ATOM 994 N N . MET A 1 118 ? 9.963 3.354 -14.186 1.00 94.12 118 MET A N 1
ATOM 995 C CA . MET A 1 118 ? 10.084 2.250 -15.142 1.00 94.12 118 MET A CA 1
ATOM 996 C C . MET A 1 118 ? 9.188 2.411 -16.376 1.00 94.12 118 MET A C 1
ATOM 998 O O . MET A 1 118 ? 9.176 1.520 -17.216 1.00 94.12 118 MET A O 1
ATOM 1002 N N . SER A 1 119 ? 8.477 3.541 -16.508 1.00 93.62 119 SER A N 1
ATOM 1003 C CA . SER A 1 119 ? 7.637 3.872 -17.675 1.00 93.62 119 SER A CA 1
ATOM 1004 C C . SER A 1 119 ? 6.526 2.851 -17.980 1.00 93.62 119 SER A C 1
ATOM 1006 O O . SER A 1 119 ? 6.143 2.674 -19.132 1.00 93.62 119 SER A O 1
ATOM 1008 N N . MET A 1 120 ? 5.990 2.176 -16.955 1.00 95.12 120 MET A N 1
ATOM 1009 C CA . MET A 1 120 ? 4.864 1.237 -17.101 1.00 95.12 120 MET A CA 1
ATOM 1010 C C . MET A 1 120 ? 3.518 1.954 -17.348 1.00 95.12 120 MET A C 1
ATOM 1012 O O . MET A 1 120 ? 2.488 1.316 -17.546 1.00 95.12 120 MET A O 1
ATOM 1016 N N . ASP A 1 121 ? 3.480 3.287 -17.305 1.00 91.50 121 ASP A N 1
ATOM 1017 C CA . ASP A 1 121 ? 2.299 4.082 -17.658 1.00 91.50 121 ASP A CA 1
ATOM 1018 C C . ASP A 1 121 ? 1.998 4.107 -19.169 1.00 91.50 121 ASP A C 1
ATOM 1020 O O . ASP A 1 121 ? 0.884 4.467 -19.562 1.00 91.50 121 ASP A O 1
ATOM 1024 N N . HIS A 1 122 ? 2.948 3.681 -20.007 1.00 91.00 122 HIS A N 1
ATOM 1025 C CA . HIS A 1 122 ? 2.779 3.555 -21.450 1.00 91.00 122 HIS A CA 1
ATOM 1026 C C . HIS A 1 122 ? 3.308 2.213 -21.974 1.00 91.00 122 HIS A C 1
ATOM 1028 O O . HIS A 1 122 ? 4.489 2.073 -22.289 1.00 91.00 122 HIS A O 1
ATOM 1034 N N . LEU A 1 123 ? 2.401 1.244 -22.114 1.00 93.81 123 LEU A N 1
ATOM 1035 C CA . LEU A 1 123 ? 2.703 -0.085 -22.647 1.00 93.81 123 LEU A CA 1
ATOM 1036 C C . LEU A 1 123 ? 2.690 -0.082 -24.180 1.00 93.81 123 LEU A C 1
ATOM 1038 O O . LEU A 1 123 ? 1.840 0.562 -24.804 1.00 93.81 123 LEU A O 1
ATOM 1042 N N . ARG A 1 124 ? 3.633 -0.803 -24.793 1.00 92.56 124 ARG A N 1
ATOM 1043 C CA . ARG A 1 124 ? 3.796 -0.866 -26.259 1.00 92.56 124 ARG A CA 1
ATOM 1044 C C . ARG A 1 124 ? 3.003 -2.001 -26.901 1.00 92.56 124 ARG A C 1
ATOM 1046 O O . ARG A 1 124 ? 2.730 -1.950 -28.104 1.00 92.56 124 ARG A O 1
ATOM 1053 N N . SER A 1 125 ? 2.666 -3.025 -26.125 1.00 94.62 125 SER A N 1
ATOM 1054 C CA . SER A 1 125 ? 1.951 -4.208 -26.597 1.00 94.62 125 SER A CA 1
ATOM 1055 C C . SER A 1 125 ? 0.556 -3.874 -27.125 1.00 94.62 125 SER A C 1
ATOM 1057 O O . SER A 1 125 ? -0.139 -3.007 -26.600 1.00 94.62 125 SER A O 1
ATOM 1059 N N . LYS A 1 126 ? 0.134 -4.583 -28.179 1.00 92.06 126 LYS A N 1
ATOM 1060 C CA . LYS A 1 126 ? -1.149 -4.347 -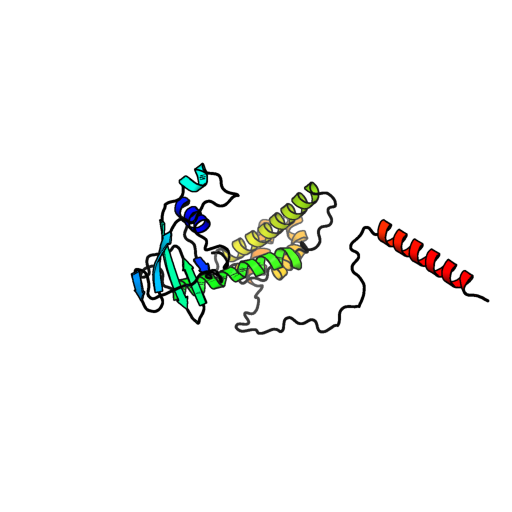28.870 1.00 92.06 126 LYS A CA 1
ATOM 1061 C C . LYS A 1 126 ? -2.215 -5.407 -28.591 1.00 92.06 126 LYS A C 1
ATOM 1063 O O . LYS A 1 126 ? -3.374 -5.184 -28.922 1.00 92.06 126 LYS A O 1
ATOM 1068 N N . THR A 1 127 ? -1.838 -6.547 -28.015 1.00 95.69 127 THR A N 1
ATOM 1069 C CA . THR A 1 127 ? -2.759 -7.643 -27.683 1.00 95.69 127 THR A CA 1
ATOM 1070 C C . THR A 1 127 ? -2.859 -7.814 -26.166 1.00 95.69 127 THR A C 1
ATOM 1072 O O . THR A 1 127 ? -1.861 -7.573 -25.478 1.00 95.69 127 THR A O 1
ATOM 1075 N N . PRO A 1 128 ? -4.018 -8.241 -25.626 1.00 96.81 128 PRO A N 1
ATOM 1076 C CA . PRO A 1 128 ? -4.190 -8.450 -24.187 1.00 96.81 128 PRO A CA 1
ATOM 1077 C C . PRO A 1 128 ? -3.120 -9.367 -23.585 1.00 96.81 128 PRO A C 1
ATOM 1079 O O . PRO A 1 128 ? -2.519 -9.036 -22.567 1.00 96.81 128 PRO A O 1
ATOM 1082 N N . ASP A 1 129 ? -2.800 -10.473 -24.254 1.00 97.38 129 ASP A N 1
ATOM 1083 C CA . ASP A 1 129 ? -1.802 -11.432 -23.771 1.00 97.38 129 ASP A CA 1
ATOM 1084 C C . ASP A 1 129 ? -0.397 -10.827 -23.687 1.00 97.38 129 ASP A C 1
ATOM 1086 O O . ASP A 1 129 ? 0.326 -11.046 -22.714 1.00 97.38 129 ASP A O 1
ATOM 1090 N N . MET A 1 130 ? -0.002 -10.026 -24.680 1.00 97.81 130 MET A N 1
ATOM 1091 C CA . MET A 1 130 ? 1.293 -9.343 -24.654 1.00 97.81 130 MET A CA 1
ATOM 1092 C C . MET A 1 130 ? 1.326 -8.225 -23.612 1.00 97.81 130 MET A C 1
ATOM 1094 O O . MET A 1 130 ? 2.352 -8.042 -22.966 1.00 97.81 130 MET A O 1
ATOM 1098 N N . VAL A 1 131 ? 0.203 -7.535 -23.380 1.00 96.38 131 VAL A N 1
ATOM 1099 C CA . VAL A 1 131 ? 0.069 -6.547 -22.298 1.00 96.38 131 VAL A CA 1
ATOM 1100 C C . VAL A 1 131 ? 0.291 -7.201 -20.933 1.00 96.38 131 VAL A C 1
ATOM 1102 O O . VAL A 1 131 ? 1.053 -6.669 -20.126 1.00 96.38 131 VAL A O 1
ATOM 1105 N N . HIS A 1 132 ? -0.295 -8.377 -20.680 1.00 96.50 132 HIS A N 1
ATOM 1106 C CA . HIS A 1 132 ? -0.045 -9.121 -19.441 1.00 96.50 132 HIS A CA 1
ATOM 1107 C C . HIS A 1 132 ? 1.436 -9.487 -19.280 1.00 96.50 132 HIS A C 1
ATOM 1109 O O . HIS A 1 132 ? 1.998 -9.299 -18.200 1.00 96.50 132 HIS A O 1
ATOM 1115 N N . LYS A 1 133 ? 2.091 -9.951 -20.354 1.00 97.06 133 LYS A N 1
ATOM 1116 C CA . LYS A 1 133 ? 3.530 -10.266 -20.341 1.00 97.06 133 LYS A CA 1
ATOM 1117 C C . LYS A 1 133 ? 4.388 -9.029 -20.078 1.00 97.06 133 LYS A C 1
ATOM 1119 O O . LYS A 1 133 ? 5.306 -9.091 -19.267 1.00 97.06 133 LYS A O 1
ATOM 1124 N N . GLU A 1 134 ? 4.080 -7.901 -20.712 1.00 97.19 134 GLU A N 1
ATOM 1125 C CA . GLU A 1 134 ? 4.802 -6.638 -20.514 1.00 97.19 134 GLU A CA 1
ATOM 1126 C C . GLU A 1 134 ? 4.695 -6.164 -19.055 1.00 97.19 134 GLU A C 1
ATOM 1128 O O . GLU A 1 134 ? 5.709 -5.852 -18.429 1.00 97.19 134 GLU A O 1
ATOM 1133 N N . ILE A 1 135 ? 3.494 -6.215 -18.466 1.00 96.31 135 ILE A N 1
ATOM 1134 C CA . ILE A 1 135 ? 3.276 -5.913 -17.041 1.00 96.31 135 ILE A CA 1
ATOM 1135 C C . ILE A 1 135 ? 4.064 -6.879 -16.142 1.00 96.31 135 ILE A C 1
ATOM 1137 O O . ILE A 1 135 ? 4.705 -6.444 -15.183 1.00 96.31 135 ILE A O 1
ATOM 1141 N N . ALA A 1 136 ? 4.058 -8.179 -16.451 1.00 96.69 136 ALA A N 1
ATOM 1142 C CA . ALA A 1 136 ? 4.800 -9.177 -15.683 1.00 96.69 136 ALA A CA 1
ATOM 1143 C C . ALA A 1 136 ? 6.315 -8.907 -15.698 1.00 96.69 136 ALA A C 1
ATOM 1145 O O . ALA A 1 136 ? 6.960 -8.967 -14.651 1.00 96.69 136 ALA A O 1
ATOM 1146 N N . VAL A 1 137 ? 6.877 -8.529 -16.850 1.00 96.94 137 VAL A N 1
ATOM 1147 C CA . VAL A 1 137 ? 8.295 -8.150 -16.976 1.00 96.94 137 VAL A CA 1
ATOM 1148 C C . VAL A 1 137 ? 8.607 -6.883 -16.173 1.00 96.94 137 VAL A C 1
ATOM 1150 O O . VAL A 1 137 ? 9.637 -6.830 -15.498 1.00 96.94 137 VAL A O 1
ATOM 1153 N N . HIS A 1 138 ? 7.716 -5.886 -16.164 1.00 96.38 138 HIS A N 1
ATOM 1154 C CA . HIS A 1 138 ? 7.879 -4.712 -15.301 1.00 96.38 138 HIS A CA 1
ATOM 1155 C C . HIS A 1 138 ? 7.915 -5.085 -13.814 1.00 96.38 138 HIS A C 1
ATOM 1157 O O . HIS A 1 138 ? 8.773 -4.584 -13.085 1.00 96.38 138 HIS A O 1
ATOM 1163 N N . PHE A 1 139 ? 7.032 -5.978 -13.355 1.00 96.44 139 PHE A N 1
ATOM 1164 C CA . PHE A 1 139 ? 7.066 -6.455 -11.971 1.00 96.44 139 PHE A CA 1
ATOM 1165 C C . PHE A 1 139 ? 8.329 -7.257 -11.658 1.00 96.44 139 PHE A C 1
ATOM 1167 O O . PHE A 1 139 ? 8.914 -7.059 -10.593 1.00 96.44 139 PHE A O 1
ATOM 1174 N N . LEU A 1 140 ? 8.786 -8.104 -12.582 1.00 97.06 140 LEU A N 1
ATOM 1175 C CA . LEU A 1 140 ? 10.031 -8.853 -12.430 1.00 97.06 140 LEU A CA 1
ATOM 1176 C C . LEU A 1 140 ? 11.229 -7.912 -12.266 1.00 97.06 140 LEU A C 1
ATOM 1178 O O . LEU A 1 140 ? 11.970 -8.025 -11.292 1.00 97.06 140 LEU A O 1
ATOM 1182 N N . ALA A 1 141 ? 11.386 -6.940 -13.166 1.00 95.62 141 ALA A N 1
ATOM 1183 C CA . ALA A 1 141 ? 12.470 -5.964 -13.095 1.00 95.62 141 ALA A CA 1
ATOM 1184 C C . ALA A 1 141 ? 12.378 -5.089 -11.830 1.00 95.62 141 ALA A C 1
ATOM 1186 O O . ALA A 1 141 ? 13.393 -4.785 -11.205 1.00 95.62 141 ALA A O 1
ATOM 1187 N N . TYR A 1 142 ? 11.166 -4.722 -11.402 1.00 95.94 142 TYR A N 1
ATOM 1188 C CA . TYR A 1 142 ? 10.958 -3.990 -10.154 1.00 95.94 142 TYR A CA 1
ATOM 1189 C C . TYR A 1 142 ? 11.419 -4.810 -8.947 1.00 95.94 142 TYR A C 1
ATOM 1191 O O . TYR A 1 142 ? 12.165 -4.303 -8.106 1.00 95.94 142 TYR A O 1
ATOM 1199 N N . ASN A 1 143 ? 11.004 -6.076 -8.878 1.00 95.56 143 ASN A N 1
ATOM 1200 C CA . ASN A 1 143 ? 11.369 -6.980 -7.797 1.00 95.56 143 ASN A CA 1
ATOM 1201 C C . ASN A 1 143 ? 12.872 -7.260 -7.788 1.00 95.56 143 ASN A C 1
ATOM 1203 O O . ASN A 1 143 ? 13.460 -7.228 -6.716 1.00 95.56 143 ASN A O 1
ATOM 1207 N N . LEU A 1 144 ? 13.514 -7.419 -8.949 1.00 95.25 144 LEU A N 1
ATOM 1208 C CA . LEU A 1 144 ? 14.968 -7.563 -9.053 1.00 95.25 144 LEU A CA 1
ATOM 1209 C C . LEU A 1 144 ? 15.700 -6.394 -8.380 1.00 95.25 144 LEU A C 1
ATOM 1211 O O . LEU A 1 144 ? 16.536 -6.599 -7.501 1.00 95.25 144 LEU A O 1
ATOM 1215 N N . ILE A 1 145 ? 15.338 -5.157 -8.733 1.00 95.25 145 ILE A N 1
ATOM 1216 C CA . ILE A 1 145 ? 15.942 -3.965 -8.128 1.00 95.25 145 ILE A CA 1
ATOM 1217 C C . ILE A 1 145 ? 15.626 -3.886 -6.629 1.00 95.25 145 ILE A C 1
ATOM 1219 O O . ILE A 1 145 ? 16.488 -3.511 -5.837 1.00 95.25 145 ILE A O 1
ATOM 1223 N N . ARG A 1 146 ? 14.411 -4.247 -6.196 1.00 94.06 146 ARG A N 1
ATOM 1224 C CA . ARG A 1 146 ? 14.060 -4.267 -4.765 1.00 94.06 146 ARG A CA 1
ATOM 1225 C C . ARG A 1 146 ? 14.848 -5.311 -3.980 1.00 94.06 146 ARG A C 1
ATOM 1227 O O . ARG A 1 146 ? 15.274 -4.997 -2.872 1.00 94.06 146 ARG A O 1
ATOM 1234 N N . THR A 1 147 ? 15.077 -6.487 -4.550 1.00 94.44 147 THR A N 1
ATOM 1235 C CA . THR A 1 147 ? 15.906 -7.538 -3.955 1.00 94.44 147 THR A CA 1
ATOM 1236 C C . THR A 1 147 ? 17.348 -7.071 -3.820 1.00 94.44 147 THR A C 1
ATOM 1238 O O . THR A 1 147 ? 17.912 -7.198 -2.740 1.00 94.44 147 THR A O 1
ATOM 1241 N N . LEU A 1 148 ? 17.902 -6.423 -4.849 1.00 94.31 148 LEU A N 1
ATOM 1242 C CA . LEU A 1 148 ? 19.248 -5.849 -4.798 1.00 94.31 148 LEU A CA 1
ATOM 1243 C C . LEU A 1 148 ? 19.391 -4.801 -3.679 1.00 94.31 148 LEU A C 1
ATOM 1245 O O . LEU A 1 148 ? 20.378 -4.784 -2.948 1.00 94.31 148 LEU A O 1
ATOM 1249 N N . ILE A 1 149 ? 18.381 -3.941 -3.498 1.00 93.94 149 ILE A N 1
ATOM 1250 C CA . ILE A 1 149 ? 18.360 -2.974 -2.388 1.00 93.94 149 ILE A CA 1
ATOM 1251 C C . ILE A 1 149 ? 18.272 -3.699 -1.040 1.00 93.94 149 ILE A C 1
ATOM 1253 O O . ILE A 1 149 ? 18.981 -3.337 -0.105 1.00 93.94 149 ILE A O 1
ATOM 1257 N N . ALA A 1 150 ? 17.402 -4.703 -0.920 1.00 93.62 150 ALA A N 1
ATOM 1258 C CA . ALA A 1 150 ? 17.249 -5.469 0.314 1.00 93.62 150 ALA A CA 1
ATOM 1259 C C . ALA A 1 150 ? 18.538 -6.217 0.686 1.00 93.62 150 ALA A C 1
ATOM 1261 O O . ALA A 1 150 ? 18.903 -6.264 1.857 1.00 93.62 150 ALA A O 1
ATOM 1262 N N . GLU A 1 151 ? 19.248 -6.753 -0.303 1.00 93.69 151 GLU A N 1
ATOM 1263 C CA . GLU A 1 151 ? 20.546 -7.397 -0.132 1.00 93.69 151 GLU A CA 1
ATOM 1264 C C . GLU A 1 151 ? 21.608 -6.404 0.341 1.00 93.69 151 GLU A C 1
ATOM 1266 O O . GLU A 1 151 ? 22.245 -6.641 1.366 1.00 93.69 151 GLU A O 1
ATOM 1271 N N . ALA A 1 152 ? 21.727 -5.252 -0.328 1.00 92.69 152 ALA A N 1
ATOM 1272 C CA . ALA A 1 152 ? 22.687 -4.214 0.041 1.00 92.69 152 ALA A CA 1
ATOM 1273 C C . ALA A 1 152 ? 22.498 -3.728 1.490 1.00 92.69 152 ALA A C 1
ATOM 1275 O O . ALA A 1 152 ? 23.463 -3.377 2.160 1.00 92.69 152 ALA A O 1
ATOM 1276 N N . TYR A 1 153 ? 21.261 -3.728 1.991 1.00 91.38 153 TYR A N 1
ATOM 1277 C CA . TYR A 1 153 ? 20.927 -3.224 3.324 1.00 91.38 153 TYR A CA 1
ATOM 1278 C C . TYR A 1 153 ? 20.755 -4.314 4.389 1.00 91.38 153 TYR A C 1
ATOM 1280 O O . TYR A 1 153 ? 20.516 -3.968 5.546 1.00 91.38 153 TYR A O 1
ATOM 1288 N N . ARG A 1 154 ? 20.918 -5.601 4.045 1.00 89.88 154 ARG A N 1
ATOM 1289 C CA . ARG A 1 154 ? 20.660 -6.743 4.944 1.00 89.88 154 ARG A CA 1
ATOM 1290 C C . ARG A 1 154 ? 21.394 -6.639 6.284 1.00 89.88 154 ARG A C 1
ATOM 1292 O O . ARG A 1 154 ? 20.810 -6.939 7.316 1.00 89.88 154 ARG A O 1
ATOM 1299 N N . ASN A 1 155 ? 22.646 -6.184 6.253 1.00 86.12 155 ASN A N 1
ATOM 1300 C CA . ASN A 1 155 ? 23.524 -6.079 7.424 1.00 86.12 155 ASN A CA 1
ATOM 1301 C C . ASN A 1 155 ? 23.729 -4.622 7.872 1.00 86.12 155 ASN A C 1
ATOM 1303 O O . ASN A 1 155 ? 24.762 -4.278 8.441 1.00 86.12 155 ASN A O 1
ATOM 1307 N N . THR A 1 156 ? 22.779 -3.739 7.562 1.00 86.69 156 THR A N 1
ATOM 1308 C CA . THR A 1 156 ? 22.839 -2.324 7.942 1.00 86.69 156 THR A CA 1
ATOM 1309 C C . THR A 1 156 ? 21.652 -1.965 8.826 1.00 86.69 156 THR A C 1
ATOM 1311 O O . THR A 1 156 ? 20.575 -2.532 8.690 1.00 86.69 156 THR A O 1
ATOM 1314 N N . GLU A 1 157 ? 21.801 -0.957 9.681 1.00 85.31 157 GLU A N 1
ATOM 1315 C CA . GLU A 1 157 ? 20.704 -0.470 10.536 1.00 85.31 157 GLU A CA 1
ATOM 1316 C C . GLU A 1 157 ? 19.626 0.321 9.766 1.00 85.31 157 GLU A C 1
ATOM 1318 O O . GLU A 1 157 ? 18.633 0.775 10.336 1.00 85.31 157 GLU A O 1
ATOM 1323 N N . ARG A 1 158 ? 19.824 0.549 8.462 1.00 83.00 158 ARG A N 1
ATOM 1324 C CA . ARG A 1 158 ? 18.943 1.383 7.639 1.00 83.00 158 ARG A CA 1
ATOM 1325 C C . ARG A 1 158 ? 17.888 0.554 6.928 1.00 83.00 158 ARG A C 1
ATOM 1327 O O . ARG A 1 158 ? 18.119 -0.575 6.512 1.00 83.00 158 ARG A O 1
ATOM 1334 N N . LEU A 1 159 ? 16.735 1.176 6.699 1.00 83.06 159 LEU A N 1
ATOM 1335 C CA . LEU A 1 159 ? 15.625 0.521 6.019 1.00 83.06 159 LEU A CA 1
ATOM 1336 C C . LEU A 1 159 ? 15.777 0.631 4.489 1.00 83.06 159 LEU A C 1
ATOM 1338 O O . LEU A 1 159 ? 15.929 1.749 3.985 1.00 83.06 159 LEU A O 1
ATOM 1342 N N . PRO A 1 160 ? 15.603 -0.472 3.728 1.00 85.06 160 PRO A N 1
ATOM 1343 C CA . PRO A 1 160 ? 15.625 -0.480 2.257 1.00 85.06 160 PRO A CA 1
ATOM 1344 C C . PRO A 1 160 ? 14.730 0.581 1.597 1.00 85.06 160 PRO A C 1
ATOM 1346 O O . PRO A 1 160 ? 14.989 1.057 0.493 1.00 85.06 160 PRO A O 1
ATOM 1349 N N . ILE A 1 161 ? 13.655 0.981 2.280 1.00 81.25 161 ILE A N 1
ATOM 1350 C CA . ILE A 1 161 ? 12.673 1.938 1.765 1.00 81.25 161 ILE A CA 1
ATOM 1351 C C . ILE A 1 161 ? 13.183 3.381 1.681 1.00 81.25 161 ILE A C 1
ATOM 1353 O O . ILE A 1 161 ? 12.558 4.218 1.033 1.00 81.25 161 ILE A O 1
ATOM 1357 N N . GLN A 1 162 ? 14.304 3.680 2.338 1.00 80.50 162 GLN A N 1
ATOM 1358 C CA . GLN A 1 162 ? 14.907 5.013 2.374 1.00 80.50 162 GLN A CA 1
ATOM 1359 C C . GLN A 1 162 ? 15.803 5.295 1.156 1.00 80.50 162 GLN A C 1
ATOM 1361 O O . GLN A 1 162 ? 16.293 6.412 0.994 1.00 80.50 162 GLN A O 1
ATOM 1366 N N . VAL A 1 163 ? 16.012 4.302 0.289 1.00 87.88 163 VAL A N 1
ATOM 1367 C CA . VAL A 1 163 ? 16.901 4.388 -0.874 1.00 87.88 163 VAL A CA 1
ATOM 1368 C C . VAL A 1 163 ? 16.150 4.894 -2.107 1.00 87.88 163 VAL A C 1
ATOM 1370 O O . VAL A 1 163 ? 15.005 4.509 -2.364 1.00 87.88 163 VAL A O 1
ATOM 1373 N N . SER A 1 164 ? 16.800 5.737 -2.919 1.00 89.62 164 SER A N 1
ATOM 1374 C CA . SER A 1 164 ? 16.234 6.175 -4.202 1.00 89.62 164 SER A CA 1
ATOM 1375 C C . SER A 1 164 ? 16.197 5.008 -5.177 1.00 89.62 164 SER A C 1
ATOM 1377 O O . SER A 1 164 ? 17.225 4.594 -5.706 1.00 89.62 164 SER A O 1
ATOM 1379 N N . PHE A 1 165 ? 14.992 4.543 -5.497 1.00 92.38 165 PHE A N 1
ATOM 1380 C CA . PHE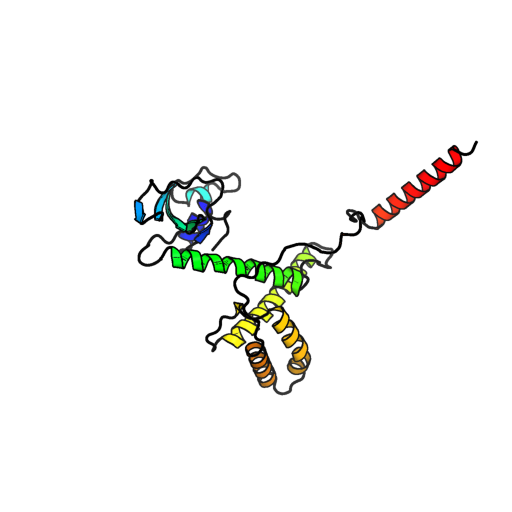 A 1 165 ? 14.790 3.519 -6.520 1.00 92.38 165 PHE A CA 1
ATOM 1381 C C . PHE A 1 165 ? 15.370 3.937 -7.885 1.00 92.38 165 PHE A C 1
ATOM 1383 O O . PHE A 1 165 ? 16.016 3.138 -8.557 1.00 92.38 165 PHE A O 1
ATOM 1390 N N . LYS A 1 166 ? 15.211 5.213 -8.278 1.00 92.69 166 LYS A N 1
ATOM 1391 C CA . LYS A 1 166 ? 15.791 5.739 -9.528 1.00 92.69 166 LYS A CA 1
ATOM 1392 C C . LYS A 1 166 ? 17.319 5.721 -9.496 1.00 92.69 166 LYS A C 1
ATOM 1394 O O . LYS A 1 166 ? 17.929 5.350 -10.494 1.00 92.69 166 LYS A O 1
ATOM 1399 N N . GLY A 1 167 ? 17.908 6.113 -8.366 1.00 93.00 167 GLY A N 1
ATOM 1400 C CA . GLY A 1 167 ? 19.359 6.125 -8.184 1.00 93.00 167 GLY A CA 1
ATOM 1401 C C . GLY A 1 167 ? 19.952 4.722 -8.280 1.00 93.00 167 GLY A C 1
ATOM 1402 O O . GLY A 1 167 ? 20.986 4.540 -8.910 1.00 93.00 167 GLY A O 1
ATOM 1403 N N . VAL A 1 168 ? 19.257 3.719 -7.739 1.00 94.25 168 VAL A N 1
ATOM 1404 C CA . VAL A 1 168 ? 19.680 2.316 -7.844 1.00 94.25 168 VAL A CA 1
ATOM 1405 C C . VAL A 1 168 ? 19.574 1.804 -9.276 1.00 94.25 168 VAL A C 1
ATOM 1407 O O . VAL A 1 168 ? 20.506 1.160 -9.728 1.00 94.25 168 VAL A O 1
ATOM 1410 N N . ILE A 1 169 ? 18.516 2.135 -10.026 1.00 94.75 169 ILE A N 1
ATOM 1411 C CA . ILE A 1 169 ? 18.440 1.783 -11.458 1.00 94.75 169 ILE A CA 1
ATOM 1412 C C . ILE A 1 169 ? 19.601 2.400 -12.243 1.00 94.75 169 ILE A C 1
ATOM 1414 O O . ILE A 1 169 ? 20.189 1.734 -13.087 1.00 94.75 169 ILE A O 1
ATOM 1418 N N . GLN A 1 170 ? 19.937 3.666 -11.981 1.00 93.88 170 GLN A N 1
ATOM 1419 C CA . GLN A 1 170 ? 21.064 4.324 -12.648 1.00 93.88 170 GLN A CA 1
ATOM 1420 C C . GLN A 1 170 ? 22.389 3.633 -12.319 1.00 93.88 170 GLN A C 1
ATOM 1422 O O . GLN A 1 170 ? 23.154 3.349 -13.232 1.00 93.88 170 GLN A O 1
ATOM 1427 N N . LEU A 1 171 ? 22.626 3.315 -11.042 1.00 93.75 171 LEU A N 1
ATOM 1428 C CA . LEU A 1 171 ? 23.806 2.561 -10.619 1.00 93.75 171 LEU A CA 1
ATOM 1429 C C . LEU A 1 171 ? 23.847 1.173 -11.259 1.00 93.75 171 LEU A C 1
ATOM 1431 O O . LEU A 1 171 ? 24.854 0.820 -11.856 1.00 93.75 171 LEU A O 1
ATOM 1435 N N . PHE A 1 172 ? 22.751 0.419 -11.187 1.00 93.62 172 PHE A N 1
ATOM 1436 C CA . PHE A 1 172 ? 22.646 -0.907 -11.784 1.00 93.62 172 PHE A CA 1
ATOM 1437 C C . PHE A 1 172 ? 22.987 -0.857 -13.274 1.00 93.62 172 PHE A C 1
ATOM 1439 O O . PHE A 1 172 ? 23.888 -1.563 -13.704 1.00 93.62 172 PHE A O 1
ATOM 1446 N N . ASN A 1 173 ? 22.363 0.049 -14.035 1.00 93.00 173 ASN A N 1
ATOM 1447 C CA . ASN A 1 173 ? 22.620 0.212 -15.467 1.00 93.00 173 ASN A CA 1
ATOM 1448 C C . ASN A 1 173 ? 24.084 0.559 -15.777 1.00 93.00 173 ASN A C 1
ATOM 1450 O O . ASN A 1 173 ? 24.633 0.028 -16.738 1.00 93.00 173 ASN A O 1
ATOM 1454 N N . SER A 1 174 ? 24.733 1.399 -14.965 1.00 91.88 174 SER A N 1
ATOM 1455 C CA . SER A 1 174 ? 26.165 1.702 -15.118 1.00 91.88 174 SER A CA 1
ATOM 1456 C C . SER A 1 174 ? 27.069 0.502 -14.818 1.00 91.88 174 SER A C 1
ATOM 1458 O O . SER A 1 174 ? 28.184 0.436 -15.326 1.00 91.88 174 SER A O 1
ATOM 1460 N N . PHE A 1 175 ? 26.600 -0.442 -14.000 1.00 90.62 175 PHE A N 1
ATOM 1461 C CA . PHE A 1 175 ? 27.328 -1.652 -13.625 1.00 90.62 175 PHE A CA 1
ATOM 1462 C C . PHE A 1 175 ? 27.002 -2.864 -14.508 1.00 90.62 175 PHE A C 1
ATOM 1464 O O . PHE A 1 175 ? 27.726 -3.849 -14.419 1.00 90.62 175 PHE A O 1
ATOM 1471 N N . VAL A 1 176 ? 25.982 -2.810 -15.379 1.00 88.56 176 VAL A N 1
ATOM 1472 C CA . VAL A 1 176 ? 25.577 -3.950 -16.231 1.00 88.56 176 VAL A CA 1
ATOM 1473 C C . VAL A 1 176 ? 26.761 -4.503 -17.019 1.00 88.56 176 VAL A C 1
ATOM 1475 O O . VAL A 1 176 ? 27.005 -5.702 -16.973 1.00 88.56 176 VAL A O 1
ATOM 1478 N N . SER A 1 177 ? 27.540 -3.652 -17.691 1.00 85.06 177 SER A N 1
ATOM 1479 C CA . SER A 1 177 ? 28.703 -4.117 -18.457 1.00 85.06 177 SER A CA 1
ATOM 1480 C C . SER A 1 177 ? 29.760 -4.768 -17.562 1.00 85.06 177 SER A C 1
ATOM 1482 O O . SER A 1 177 ? 30.316 -5.800 -17.918 1.00 85.06 177 SER A O 1
ATOM 1484 N N . LEU A 1 178 ? 30.014 -4.205 -16.377 1.00 86.44 178 LEU A N 1
ATOM 1485 C CA . LEU A 1 178 ? 30.967 -4.783 -15.430 1.00 86.44 178 LEU A CA 1
ATOM 1486 C C . LEU A 1 178 ? 30.480 -6.144 -14.909 1.00 86.44 178 LEU A C 1
ATOM 1488 O O . LEU A 1 178 ? 31.269 -7.074 -14.825 1.00 86.44 178 LEU A O 1
ATOM 1492 N N . LEU A 1 179 ? 29.191 -6.284 -14.604 1.00 85.56 179 LEU A N 1
ATOM 1493 C CA . LEU A 1 179 ? 28.598 -7.548 -14.160 1.00 85.56 179 LEU A CA 1
ATOM 1494 C C . LEU A 1 179 ? 28.614 -8.619 -15.260 1.00 85.56 179 LEU A C 1
ATOM 1496 O O . LEU A 1 179 ? 28.837 -9.787 -14.961 1.00 85.56 179 LEU A O 1
ATOM 1500 N N . SER A 1 180 ? 28.407 -8.228 -16.519 1.00 85.50 180 SER A N 1
ATOM 1501 C CA . SER A 1 180 ? 28.355 -9.158 -17.655 1.00 85.50 180 SER A CA 1
ATOM 1502 C C . SER A 1 180 ? 29.725 -9.660 -18.110 1.00 85.50 180 SER A C 1
ATOM 1504 O O . SER A 1 180 ? 29.813 -10.764 -18.637 1.00 85.50 180 SER A O 1
ATOM 1506 N N . PHE A 1 181 ? 30.781 -8.854 -17.951 1.00 85.44 181 PHE A N 1
ATOM 1507 C CA . PHE A 1 181 ? 32.101 -9.138 -18.533 1.00 85.44 181 PHE A CA 1
ATOM 1508 C C . PHE A 1 181 ? 33.231 -9.266 -17.504 1.00 85.44 181 PHE A C 1
ATOM 1510 O O . PHE A 1 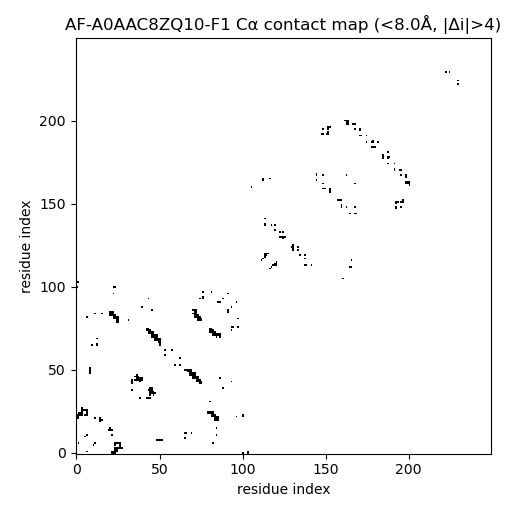181 ? 34.367 -9.545 -17.882 1.00 85.44 181 PHE A O 1
ATOM 1517 N N . SER A 1 182 ? 32.964 -9.059 -16.210 1.00 84.75 182 SER A N 1
ATOM 1518 C CA . SER A 1 182 ? 33.972 -9.286 -15.172 1.00 84.75 182 SER A CA 1
ATOM 1519 C C . SER A 1 182 ? 34.267 -10.778 -15.030 1.00 84.75 182 SER A C 1
ATOM 1521 O O . SER A 1 182 ? 33.355 -11.583 -14.857 1.00 84.75 182 SER A O 1
ATOM 1523 N N . ALA A 1 183 ? 35.555 -11.129 -15.011 1.00 80.12 183 ALA A N 1
ATOM 1524 C CA . ALA A 1 183 ? 36.010 -12.472 -14.647 1.00 80.12 183 ALA A CA 1
ATOM 1525 C C . ALA A 1 183 ? 35.602 -12.848 -13.209 1.00 80.12 183 ALA A C 1
ATOM 1527 O O . ALA A 1 183 ? 35.392 -14.018 -12.907 1.00 80.12 183 ALA A O 1
ATOM 1528 N N . ASP A 1 184 ? 35.449 -11.847 -12.335 1.00 87.81 184 ASP A N 1
ATOM 1529 C CA . ASP A 1 184 ? 34.950 -12.002 -10.971 1.00 87.81 184 ASP A CA 1
ATOM 1530 C C . ASP A 1 184 ? 33.638 -11.221 -10.807 1.00 87.81 184 ASP A C 1
ATOM 1532 O O . ASP A 1 184 ? 33.609 -10.028 -10.470 1.00 87.81 184 ASP A O 1
ATOM 1536 N N . CYS A 1 185 ? 32.530 -11.897 -11.108 1.00 85.81 185 CYS A N 1
ATOM 1537 C CA . CYS A 1 185 ? 31.185 -11.341 -10.976 1.00 85.81 185 CYS A CA 1
ATOM 1538 C C . CYS A 1 185 ? 30.833 -11.039 -9.507 1.00 85.81 185 CYS A C 1
ATOM 1540 O O . CYS A 1 185 ? 30.186 -10.031 -9.217 1.00 85.81 185 CYS A O 1
ATOM 1542 N N . ASN A 1 186 ? 31.334 -11.838 -8.560 1.00 88.94 186 ASN A N 1
ATOM 1543 C CA . ASN A 1 186 ? 31.056 -11.658 -7.134 1.00 88.94 186 ASN A CA 1
ATOM 1544 C C . ASN A 1 186 ? 31.648 -10.348 -6.611 1.00 88.94 186 ASN A C 1
ATOM 1546 O O . ASN A 1 186 ? 30.981 -9.601 -5.891 1.00 88.94 186 ASN A O 1
ATOM 1550 N N . LYS A 1 187 ? 32.879 -10.023 -7.016 1.00 90.25 187 LYS A N 1
ATOM 1551 C CA . LYS A 1 187 ? 33.512 -8.750 -6.660 1.00 90.25 187 LYS A CA 1
ATOM 1552 C C . LYS A 1 187 ? 32.781 -7.558 -7.273 1.00 90.25 187 LYS A C 1
ATOM 1554 O O . LYS A 1 187 ? 32.556 -6.565 -6.580 1.00 90.25 187 LYS A O 1
ATOM 1559 N N . ALA A 1 188 ? 32.369 -7.651 -8.537 1.00 90.12 188 ALA A N 1
ATOM 1560 C CA . ALA A 1 188 ? 31.580 -6.606 -9.191 1.00 90.12 188 ALA A CA 1
ATOM 1561 C C . ALA A 1 188 ? 30.233 -6.374 -8.481 1.00 90.12 188 ALA A C 1
ATOM 1563 O O . ALA A 1 188 ? 29.861 -5.227 -8.214 1.00 90.12 188 ALA A O 1
ATOM 1564 N N . HIS A 1 189 ? 29.546 -7.456 -8.104 1.00 91.75 189 HIS A N 1
ATOM 1565 C CA . HIS A 1 189 ? 28.307 -7.413 -7.326 1.00 91.75 189 HIS A CA 1
ATOM 1566 C C . HIS A 1 189 ? 28.519 -6.765 -5.954 1.00 91.75 189 HIS A C 1
ATOM 1568 O O . HIS A 1 189 ? 27.804 -5.831 -5.595 1.00 91.75 189 HIS A O 1
ATOM 1574 N N . ALA A 1 190 ? 29.564 -7.152 -5.218 1.00 92.25 190 ALA A N 1
ATOM 1575 C CA . ALA A 1 190 ? 29.886 -6.555 -3.921 1.00 92.25 190 ALA A CA 1
ATOM 1576 C C . ALA A 1 190 ? 30.157 -5.039 -4.011 1.00 92.25 190 ALA A C 1
ATOM 1578 O O . ALA A 1 190 ? 29.696 -4.269 -3.162 1.00 92.25 190 ALA A O 1
ATOM 1579 N N . ILE A 1 191 ? 30.856 -4.585 -5.059 1.00 92.12 191 ILE A N 1
ATOM 1580 C CA . ILE A 1 191 ? 31.094 -3.153 -5.305 1.00 92.12 191 ILE A CA 1
ATOM 1581 C C . ILE A 1 191 ? 29.770 -2.427 -5.573 1.00 92.12 191 ILE A C 1
ATOM 1583 O O . ILE A 1 191 ? 29.549 -1.341 -5.029 1.00 92.12 191 ILE A O 1
ATOM 1587 N N . LEU A 1 192 ? 28.874 -3.022 -6.364 1.00 93.50 192 LEU A N 1
ATOM 1588 C CA . LEU A 1 192 ? 27.549 -2.464 -6.626 1.00 93.50 192 LEU A CA 1
ATOM 1589 C C . LEU A 1 192 ? 26.732 -2.321 -5.334 1.00 93.50 192 LEU A C 1
ATOM 1591 O O . LEU A 1 192 ? 26.191 -1.243 -5.077 1.00 93.50 192 LEU A O 1
ATOM 1595 N N . LEU A 1 193 ? 26.685 -3.356 -4.489 1.00 93.69 193 LEU A N 1
ATOM 1596 C CA . LEU A 1 193 ? 25.998 -3.293 -3.192 1.00 93.69 193 LEU A CA 1
ATOM 1597 C C . LEU A 1 193 ? 26.556 -2.153 -2.325 1.00 93.69 193 LEU A C 1
ATOM 1599 O O . LEU A 1 193 ? 25.798 -1.365 -1.753 1.00 93.69 193 LEU A O 1
ATOM 1603 N N . HIS A 1 194 ? 27.880 -1.997 -2.289 1.00 92.62 194 HIS A N 1
ATOM 1604 C CA . HIS A 1 194 ? 28.525 -0.915 -1.549 1.00 92.62 194 HIS A CA 1
ATOM 1605 C C . HIS A 1 194 ? 28.198 0.478 -2.120 1.00 92.62 194 HIS A C 1
ATOM 1607 O O . HIS A 1 194 ? 27.952 1.426 -1.366 1.00 92.62 194 HIS A O 1
ATOM 1613 N N . ALA A 1 195 ? 28.146 0.618 -3.448 1.00 92.81 195 ALA A N 1
ATOM 1614 C CA . ALA A 1 195 ? 27.744 1.857 -4.111 1.00 92.81 195 ALA A CA 1
ATOM 1615 C C . ALA A 1 195 ? 26.282 2.223 -3.800 1.00 92.81 195 ALA A C 1
ATOM 1617 O O . ALA A 1 195 ? 25.972 3.392 -3.555 1.00 92.81 195 ALA A O 1
ATOM 1618 N N . ILE A 1 196 ? 25.396 1.225 -3.737 1.00 92.94 196 ILE A N 1
ATOM 1619 C CA . ILE A 1 196 ? 23.992 1.397 -3.350 1.00 92.94 196 ILE A CA 1
ATOM 1620 C C . ILE A 1 196 ? 23.883 1.924 -1.914 1.00 92.94 196 ILE A C 1
ATOM 1622 O O . ILE A 1 196 ? 23.177 2.906 -1.692 1.00 92.94 196 ILE A O 1
ATOM 1626 N N . ILE A 1 197 ? 24.632 1.357 -0.960 1.00 90.69 197 ILE A N 1
ATOM 1627 C CA . ILE A 1 197 ? 24.654 1.826 0.442 1.00 90.69 197 ILE A CA 1
ATOM 1628 C C . ILE A 1 197 ? 25.111 3.291 0.547 1.00 90.69 197 ILE A C 1
ATOM 1630 O O . ILE A 1 197 ? 24.601 4.067 1.368 1.00 90.69 197 ILE A O 1
ATOM 1634 N N . LYS A 1 198 ? 26.092 3.684 -0.276 1.00 88.81 198 LYS A N 1
ATOM 1635 C CA . LYS A 1 198 ? 26.628 5.053 -0.317 1.00 88.81 198 LYS A CA 1
ATOM 1636 C C . LYS A 1 198 ? 25.672 6.060 -0.960 1.00 88.81 198 LYS A C 1
ATOM 1638 O O . LYS A 1 198 ? 25.794 7.253 -0.677 1.00 88.81 198 LYS A O 1
ATOM 1643 N N . ASN A 1 199 ? 24.711 5.613 -1.769 1.00 83.56 199 ASN A N 1
ATOM 1644 C CA . ASN A 1 199 ? 23.734 6.476 -2.426 1.00 83.56 199 ASN A CA 1
ATOM 1645 C C . ASN A 1 199 ? 22.689 7.001 -1.424 1.00 83.56 199 ASN A C 1
ATOM 1647 O O . ASN A 1 199 ? 21.617 6.427 -1.221 1.00 83.56 199 ASN A O 1
ATOM 1651 N N . LYS A 1 200 ? 23.022 8.113 -0.762 1.00 74.56 200 LYS A N 1
ATOM 1652 C CA . LYS A 1 200 ? 22.158 8.765 0.225 1.00 74.56 200 LYS A CA 1
ATOM 1653 C C . LYS A 1 200 ? 21.146 9.681 -0.456 1.00 74.56 200 LYS A C 1
ATOM 1655 O O . LYS A 1 200 ? 21.509 10.616 -1.164 1.00 74.56 200 LYS A O 1
ATOM 1660 N N . VAL A 1 201 ? 19.872 9.481 -0.136 1.00 74.31 201 VAL A N 1
ATOM 1661 C CA . VAL A 1 201 ? 18.814 10.449 -0.438 1.00 74.31 201 VAL A CA 1
ATOM 1662 C C . VAL A 1 201 ? 18.589 11.314 0.792 1.00 74.31 201 VAL A C 1
ATOM 1664 O O . VAL A 1 201 ? 18.399 10.799 1.892 1.00 74.31 201 VAL A O 1
ATOM 1667 N N . GLY A 1 202 ? 18.600 12.634 0.620 1.00 69.38 202 GLY A N 1
ATOM 1668 C CA . GLY A 1 202 ? 18.302 13.553 1.715 1.00 69.38 202 GLY A CA 1
ATOM 1669 C C . GLY A 1 202 ? 16.863 13.388 2.210 1.00 69.38 202 GLY A C 1
ATOM 1670 O O . GLY A 1 202 ? 15.920 13.469 1.420 1.00 69.38 202 GLY A O 1
ATOM 1671 N N . ASN A 1 203 ? 16.687 13.205 3.520 1.00 72.00 203 ASN A N 1
ATOM 1672 C CA . ASN A 1 203 ? 15.373 13.263 4.153 1.00 72.00 203 ASN A CA 1
ATOM 1673 C C . ASN A 1 203 ? 14.945 14.733 4.299 1.00 72.00 203 ASN A C 1
ATOM 1675 O O . ASN A 1 203 ? 15.685 15.539 4.859 1.00 72.00 203 ASN A O 1
ATOM 1679 N N . ARG A 1 204 ? 13.764 15.091 3.784 1.00 75.12 204 ARG A N 1
ATOM 1680 C CA . ARG A 1 204 ? 13.197 16.449 3.868 1.00 75.12 204 ARG A CA 1
ATOM 1681 C C . ARG A 1 204 ? 11.823 16.380 4.543 1.00 75.12 204 ARG A C 1
ATOM 1683 O O . ARG A 1 204 ? 10.806 16.375 3.841 1.00 75.12 204 ARG A O 1
ATOM 1690 N N . PRO A 1 205 ? 11.775 16.238 5.880 1.00 74.69 205 PRO A N 1
ATOM 1691 C CA . PRO A 1 205 ? 10.517 16.107 6.603 1.00 74.69 205 PRO A CA 1
ATOM 1692 C C . PRO A 1 205 ? 9.685 17.388 6.469 1.00 74.69 205 PRO A C 1
ATOM 1694 O O . PRO A 1 205 ? 10.224 18.489 6.474 1.00 74.69 205 PRO A O 1
ATOM 1697 N N . GLY A 1 206 ? 8.364 17.249 6.334 1.00 74.31 206 GLY A N 1
ATOM 1698 C CA . GLY A 1 206 ? 7.450 18.398 6.278 1.00 74.31 206 GLY A CA 1
ATOM 1699 C C . GLY A 1 206 ? 7.451 19.177 4.959 1.00 74.31 206 GLY A C 1
ATOM 1700 O O . GLY A 1 206 ? 6.928 20.285 4.916 1.00 74.31 206 GLY A O 1
ATOM 1701 N N . ARG A 1 207 ? 8.011 18.624 3.876 1.00 79.00 207 ARG A N 1
ATOM 1702 C CA . ARG A 1 207 ? 7.990 19.265 2.557 1.00 79.00 207 ARG A CA 1
ATOM 1703 C C . ARG A 1 207 ? 6.550 19.458 2.051 1.00 79.00 207 ARG A C 1
ATOM 1705 O O . ARG A 1 207 ? 5.822 18.484 1.875 1.00 79.00 207 ARG A O 1
ATOM 1712 N N . ILE A 1 208 ? 6.184 20.706 1.757 1.00 77.75 208 ILE A N 1
ATOM 1713 C CA . ILE A 1 208 ? 4.910 21.091 1.136 1.00 77.75 208 ILE A CA 1
ATOM 1714 C C . ILE A 1 208 ? 5.226 21.616 -0.267 1.00 77.75 208 ILE A C 1
ATOM 1716 O O . ILE A 1 208 ? 5.693 22.738 -0.418 1.00 77.75 208 ILE A O 1
ATOM 1720 N N . GLU A 1 209 ? 5.008 20.791 -1.292 1.00 79.25 209 GLU A N 1
ATOM 1721 C CA . GLU A 1 209 ? 5.155 21.201 -2.696 1.00 79.25 209 GLU A CA 1
ATOM 1722 C C . GLU A 1 209 ? 3.778 21.342 -3.345 1.00 79.25 209 GLU A C 1
ATOM 1724 O O . GLU A 1 209 ? 2.987 20.390 -3.296 1.00 79.25 209 GLU A O 1
ATOM 1729 N N . PRO A 1 210 ? 3.469 22.483 -3.981 1.00 84.81 210 PRO A N 1
ATOM 1730 C CA . PRO A 1 210 ? 2.213 22.638 -4.693 1.00 84.81 210 PRO A CA 1
ATOM 1731 C C . PRO A 1 210 ? 2.160 21.666 -5.877 1.00 84.81 210 PRO A C 1
ATOM 1733 O O . PRO A 1 210 ? 3.046 21.643 -6.732 1.00 84.81 210 PRO A O 1
ATOM 1736 N N . ARG A 1 211 ? 1.083 20.876 -5.971 1.00 80.94 211 ARG A N 1
ATOM 1737 C CA . ARG A 1 211 ? 0.841 19.978 -7.113 1.00 80.94 211 ARG A CA 1
ATOM 1738 C C . ARG A 1 211 ? 0.254 20.761 -8.291 1.00 80.94 211 ARG A C 1
ATOM 1740 O O . ARG A 1 211 ? -0.891 20.549 -8.677 1.00 80.94 211 ARG A O 1
ATOM 1747 N N . ALA A 1 212 ? 1.042 21.682 -8.836 1.00 85.19 212 ALA A N 1
ATOM 1748 C CA . ALA A 1 212 ? 0.651 22.561 -9.931 1.00 85.19 212 ALA A CA 1
ATOM 1749 C C . ALA A 1 212 ? 1.649 22.484 -11.093 1.00 85.19 212 ALA A C 1
ATOM 1751 O O . ALA A 1 212 ? 2.861 22.395 -10.897 1.00 85.19 212 ALA A O 1
ATOM 1752 N N . VAL A 1 213 ? 1.136 22.541 -12.323 1.00 86.25 213 VAL A N 1
ATOM 1753 C CA . VAL A 1 213 ? 1.960 22.641 -13.533 1.00 86.25 213 VAL A CA 1
ATOM 1754 C C . VAL A 1 213 ? 2.094 24.118 -13.894 1.00 86.25 213 VAL A C 1
ATOM 1756 O O . VAL A 1 213 ? 1.088 24.791 -14.092 1.00 86.25 213 VAL A O 1
ATOM 1759 N N . LYS A 1 214 ? 3.328 24.629 -14.007 1.00 90.00 214 LYS A N 1
ATOM 1760 C CA . LYS A 1 214 ? 3.571 26.045 -14.354 1.00 90.00 214 LYS A CA 1
ATOM 1761 C C . LYS A 1 214 ? 3.136 26.402 -15.779 1.00 90.00 214 LYS A C 1
ATOM 1763 O O . LYS A 1 214 ? 2.710 27.521 -16.033 1.00 90.00 214 LYS A O 1
ATOM 1768 N N . LYS A 1 215 ? 3.281 25.473 -16.729 1.00 90.88 215 LYS A N 1
ATOM 1769 C CA . LYS A 1 215 ? 2.943 25.703 -18.141 1.00 90.88 215 LYS A CA 1
ATOM 1770 C C . LYS A 1 215 ? 1.503 25.283 -18.424 1.00 90.88 215 LYS A C 1
ATOM 1772 O O . LYS A 1 215 ? 1.131 24.142 -18.156 1.00 90.88 215 LYS A O 1
ATOM 1777 N N . ARG A 1 216 ? 0.721 26.178 -19.038 1.00 89.25 216 ARG A N 1
ATOM 1778 C CA . ARG A 1 216 ? -0.616 25.854 -19.552 1.00 89.25 216 ARG A CA 1
ATOM 1779 C C . ARG A 1 216 ? -0.500 24.742 -20.610 1.00 89.25 216 ARG A C 1
ATOM 1781 O O . ARG A 1 216 ? 0.283 24.902 -21.551 1.00 89.25 216 ARG A O 1
ATOM 1788 N N . PRO A 1 217 ? -1.253 23.632 -20.495 1.00 87.94 217 PRO A N 1
ATOM 1789 C CA . PRO A 1 217 ? -1.297 22.616 -21.541 1.00 87.94 217 PRO A CA 1
ATOM 1790 C C . PRO A 1 217 ? -1.744 23.224 -22.874 1.00 87.94 217 PRO A C 1
ATOM 1792 O O . PRO A 1 217 ? -2.650 24.060 -22.907 1.00 87.94 217 PRO A O 1
ATOM 1795 N N . LYS A 1 218 ? -1.118 22.807 -23.981 1.00 88.25 218 LYS A N 1
ATOM 1796 C CA . LYS A 1 218 ? -1.550 23.231 -25.320 1.00 88.25 218 LYS A CA 1
ATOM 1797 C C . LYS A 1 218 ? -2.976 22.732 -25.568 1.00 88.25 218 LYS A C 1
ATOM 1799 O O . LYS A 1 218 ? -3.286 21.587 -25.246 1.00 88.25 218 LYS A O 1
ATOM 1804 N N . ALA A 1 219 ? -3.820 23.571 -26.167 1.00 90.50 219 ALA A N 1
ATOM 1805 C CA . ALA A 1 219 ? -5.234 23.284 -26.423 1.00 90.50 219 ALA A CA 1
ATOM 1806 C C . ALA A 1 219 ? -5.449 22.321 -27.611 1.00 90.50 219 ALA A C 1
ATOM 1808 O O . ALA A 1 219 ? -6.254 22.578 -28.503 1.00 90.50 219 ALA A O 1
ATOM 1809 N N . PHE A 1 220 ? -4.713 21.210 -27.641 1.00 88.44 220 PHE A N 1
ATOM 1810 C CA . PHE A 1 220 ? -4.925 20.145 -28.613 1.00 88.44 220 PHE A CA 1
ATOM 1811 C C . PHE A 1 220 ? -5.942 19.139 -28.085 1.00 88.44 220 PHE A C 1
ATOM 1813 O O . PHE A 1 220 ? -5.933 18.768 -26.910 1.00 88.44 220 PHE A O 1
ATOM 1820 N N . ARG A 1 221 ? -6.821 18.676 -28.976 1.00 86.75 221 ARG A N 1
ATOM 1821 C CA . ARG A 1 221 ? -7.755 17.592 -28.666 1.00 86.75 221 ARG A CA 1
ATOM 1822 C C . ARG A 1 221 ? -6.982 16.286 -28.483 1.00 86.75 221 ARG A C 1
ATOM 1824 O O . ARG A 1 221 ? -5.978 16.052 -29.154 1.00 86.75 221 ARG A O 1
ATOM 1831 N N . ARG A 1 222 ? -7.463 15.428 -27.582 1.00 87.69 222 ARG A N 1
ATOM 1832 C CA . ARG A 1 222 ? -6.929 14.070 -27.429 1.00 87.69 222 ARG A CA 1
ATOM 1833 C C . ARG A 1 222 ? -7.333 13.233 -28.641 1.00 87.69 222 ARG A C 1
ATOM 1835 O O . ARG A 1 222 ? -8.466 13.328 -29.108 1.00 87.69 222 ARG A O 1
ATOM 1842 N N . LEU A 1 223 ? -6.413 12.405 -29.122 1.00 89.88 223 LEU A N 1
ATOM 1843 C CA . LEU A 1 223 ? -6.702 11.419 -30.154 1.00 89.88 223 LEU A CA 1
ATOM 1844 C C . LEU A 1 223 ? -7.358 10.197 -29.494 1.00 89.88 223 LEU A C 1
ATOM 1846 O O . LEU A 1 223 ? -6.665 9.326 -28.978 1.00 89.88 223 LEU A O 1
ATOM 1850 N N . ASN A 1 224 ? -8.691 10.171 -29.471 1.00 88.94 224 ASN A N 1
ATOM 1851 C CA . ASN A 1 224 ? -9.475 9.116 -28.809 1.00 88.94 224 ASN A CA 1
ATOM 1852 C C . ASN A 1 224 ? -9.891 7.975 -29.758 1.00 88.94 224 ASN A C 1
ATOM 1854 O O . ASN A 1 224 ? -10.559 7.038 -29.333 1.00 88.94 224 ASN A O 1
ATOM 1858 N N . LYS A 1 225 ? -9.534 8.065 -31.042 1.00 87.81 225 LYS A N 1
ATOM 1859 C CA . LYS A 1 225 ? -9.824 7.071 -32.084 1.00 87.81 225 LYS A CA 1
ATOM 1860 C C . LYS A 1 225 ? -8.525 6.653 -32.776 1.00 87.81 225 LYS A C 1
ATOM 1862 O O . LYS A 1 225 ? -7.501 7.324 -32.636 1.00 87.81 225 LYS A O 1
ATOM 1867 N N . SER A 1 226 ? -8.567 5.572 -33.559 1.00 89.12 226 SER A N 1
ATOM 1868 C CA . SER A 1 226 ? -7.447 5.204 -34.438 1.00 89.12 226 SER A CA 1
ATOM 1869 C C . SER A 1 226 ? -7.059 6.378 -35.344 1.00 89.12 226 SER A C 1
ATOM 1871 O O . SER A 1 226 ? -7.920 7.122 -35.822 1.00 89.12 226 SER A O 1
ATOM 1873 N N . ARG A 1 227 ? -5.755 6.520 -35.619 1.00 91.25 227 ARG A N 1
ATOM 1874 C CA . ARG A 1 227 ? -5.231 7.550 -36.529 1.00 91.25 227 ARG A CA 1
ATOM 1875 C C . ARG A 1 227 ? -5.871 7.478 -37.910 1.00 91.25 227 ARG A C 1
ATOM 1877 O O . ARG A 1 227 ? -6.022 8.516 -38.537 1.00 91.25 227 ARG A O 1
ATOM 1884 N N . GLU A 1 228 ? -6.234 6.290 -38.379 1.00 91.69 228 GLU A N 1
ATOM 1885 C CA . GLU A 1 228 ? -6.883 6.110 -39.682 1.00 91.69 228 GLU A CA 1
ATOM 1886 C C . GLU A 1 228 ? -8.284 6.719 -39.701 1.00 91.69 228 GLU A C 1
ATOM 1888 O O . GLU A 1 228 ? -8.598 7.505 -40.593 1.00 91.69 228 GLU A O 1
ATOM 1893 N N . LEU A 1 229 ? -9.088 6.441 -38.670 1.00 91.88 229 LEU A N 1
ATOM 1894 C CA . LEU A 1 229 ? -10.424 7.017 -38.517 1.00 91.88 229 LEU A CA 1
ATOM 1895 C C . LEU A 1 229 ? -10.360 8.539 -38.366 1.00 91.88 229 LEU A C 1
ATOM 1897 O O . LEU A 1 229 ? -11.125 9.249 -39.014 1.00 91.88 229 LEU A O 1
ATOM 1901 N N . GLU A 1 230 ? -9.423 9.047 -37.560 1.00 92.81 230 GLU A N 1
ATOM 1902 C CA . GLU A 1 230 ? -9.263 10.492 -37.376 1.00 92.81 230 GLU A CA 1
ATOM 1903 C C . GLU A 1 230 ? -8.793 11.172 -38.672 1.00 92.81 230 GLU A C 1
ATOM 1905 O O . GLU A 1 230 ? -9.334 12.210 -39.050 1.00 92.81 230 GLU A O 1
ATOM 1910 N N . LYS A 1 231 ? -7.843 10.569 -39.408 1.00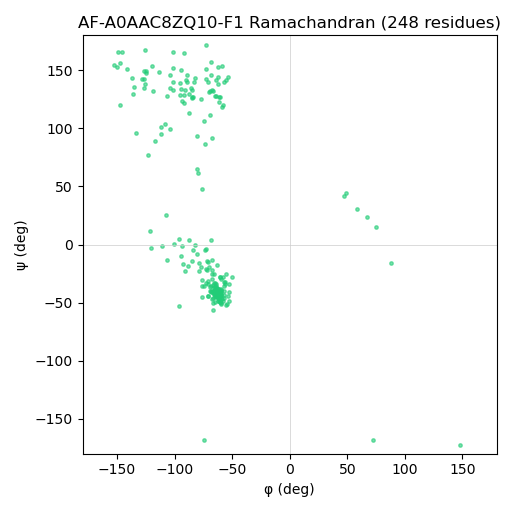 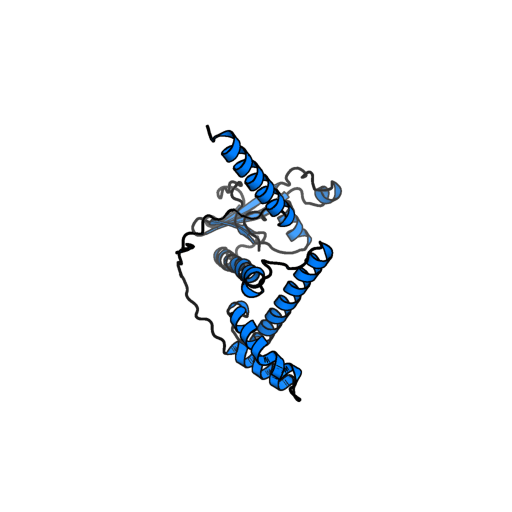93.06 231 LYS A N 1
ATOM 1911 C CA . LYS A 1 231 ? -7.415 11.052 -40.732 1.00 93.06 231 LYS A CA 1
ATOM 1912 C C . LYS A 1 231 ? -8.589 11.085 -41.711 1.00 93.06 231 LYS A C 1
ATOM 1914 O O . LYS A 1 231 ? -8.794 12.107 -42.359 1.00 93.06 231 LYS A O 1
ATOM 1919 N N . ALA A 1 232 ? -9.389 10.021 -41.779 1.00 91.69 232 ALA A N 1
ATOM 1920 C CA . ALA A 1 232 ? -10.568 9.969 -42.639 1.00 91.69 232 ALA A CA 1
ATOM 1921 C C . ALA A 1 232 ? -11.600 11.050 -42.269 1.00 91.69 232 ALA A C 1
ATOM 1923 O O . ALA A 1 232 ? -12.182 11.686 -43.149 1.00 91.69 232 ALA A O 1
ATOM 1924 N N . GLU A 1 233 ? -11.811 11.304 -40.975 1.00 90.25 233 GLU A N 1
ATOM 1925 C CA . GLU A 1 233 ? -12.716 12.348 -40.489 1.00 90.25 233 GLU A CA 1
ATOM 1926 C C . GLU A 1 233 ? -12.200 13.758 -40.834 1.00 90.25 233 GLU A C 1
ATOM 1928 O O . GLU A 1 233 ? -12.973 14.608 -41.284 1.00 90.25 233 GLU A O 1
ATOM 1933 N N . ILE A 1 234 ? -10.888 13.990 -40.713 1.00 90.81 234 ILE A N 1
ATOM 1934 C CA . ILE A 1 234 ? -10.226 15.225 -41.159 1.00 90.81 234 ILE A CA 1
ATOM 1935 C C . ILE A 1 234 ? -10.419 15.420 -42.667 1.00 90.81 234 ILE A C 1
ATOM 1937 O O . ILE A 1 234 ? -10.872 16.487 -43.083 1.00 90.81 234 ILE A O 1
ATOM 1941 N N . THR A 1 235 ? -10.161 14.396 -43.486 1.00 92.19 235 THR A N 1
ATOM 1942 C CA . THR A 1 235 ? -10.347 14.465 -44.943 1.00 92.19 235 THR A CA 1
ATOM 1943 C C . THR A 1 235 ? -11.805 14.751 -45.315 1.00 92.19 235 THR A C 1
ATOM 1945 O O . THR A 1 235 ? -12.062 15.580 -46.189 1.00 92.19 235 THR A O 1
ATOM 1948 N N . LYS A 1 236 ? -12.783 14.141 -44.626 1.00 90.25 236 LYS A N 1
ATOM 1949 C CA . LYS A 1 236 ? -14.214 14.442 -44.824 1.00 90.25 236 LYS A CA 1
ATOM 1950 C C . LYS A 1 236 ? -14.548 15.898 -44.490 1.00 90.25 236 LYS A C 1
ATOM 1952 O O . LYS A 1 236 ? -15.252 16.551 -45.258 1.00 90.25 236 LYS A O 1
ATOM 1957 N N . ARG A 1 237 ? -14.030 16.433 -43.376 1.00 88.75 237 ARG A N 1
ATOM 1958 C CA . ARG A 1 237 ? -14.222 17.847 -42.993 1.00 88.75 237 ARG A CA 1
ATOM 1959 C C . ARG A 1 237 ? -13.588 18.801 -44.006 1.00 88.75 237 ARG A C 1
ATOM 1961 O O . ARG A 1 237 ? -14.209 19.804 -44.345 1.00 88.75 237 ARG A O 1
ATOM 1968 N N . MET A 1 238 ? -12.403 18.472 -44.521 1.00 87.19 238 MET A N 1
ATOM 1969 C CA . MET A 1 238 ? -11.740 19.250 -45.571 1.00 87.19 238 MET A CA 1
ATOM 1970 C C . MET A 1 238 ? -12.580 19.303 -46.853 1.00 87.19 238 MET A C 1
ATOM 1972 O O . MET A 1 238 ? -12.857 20.399 -47.331 1.00 87.19 238 MET A O 1
ATOM 1976 N N . LYS A 1 239 ? -13.075 18.153 -47.340 1.00 86.06 239 LYS A N 1
ATOM 1977 C CA . LYS A 1 239 ? -13.967 18.086 -48.516 1.00 86.06 239 LYS A CA 1
ATOM 1978 C C . LYS A 1 239 ? -15.295 18.830 -48.305 1.00 86.06 239 LYS A C 1
ATOM 1980 O O . LYS A 1 239 ? -15.790 19.504 -49.202 1.00 86.06 239 LYS A O 1
ATOM 1985 N N . LYS A 1 240 ? -15.883 18.755 -47.104 1.00 81.31 240 LYS A N 1
ATOM 1986 C CA . LYS A 1 240 ? -17.112 19.500 -46.775 1.00 81.31 240 LYS A CA 1
ATOM 1987 C C . LYS A 1 240 ? -16.882 21.015 -46.798 1.00 81.31 240 LYS A C 1
ATOM 1989 O O . LYS A 1 240 ? -17.728 21.754 -47.291 1.00 81.31 240 LYS A O 1
ATOM 1994 N N . ASN A 1 241 ? -15.741 21.473 -46.285 1.00 76.44 241 ASN A N 1
ATOM 1995 C CA . ASN A 1 241 ? -15.395 22.892 -46.255 1.00 76.44 241 ASN A CA 1
ATOM 1996 C C . ASN A 1 241 ? -15.027 23.446 -47.639 1.00 76.44 241 ASN A C 1
ATOM 1998 O O . ASN A 1 241 ? -15.334 24.607 -47.903 1.00 76.44 241 ASN A O 1
ATOM 2002 N N . SER A 1 242 ? -14.419 22.646 -48.524 1.00 73.31 242 SER A N 1
ATOM 2003 C CA . SER A 1 242 ? -14.184 23.056 -49.916 1.00 73.31 242 SER A CA 1
ATOM 2004 C C . SER A 1 242 ? -15.499 23.216 -50.680 1.00 73.31 242 SER A C 1
ATOM 2006 O O . SER A 1 242 ? -15.716 24.258 -51.289 1.00 73.31 242 SER A O 1
ATOM 2008 N N . ASN A 1 243 ? -16.427 22.259 -50.558 1.00 69.56 243 ASN A N 1
ATOM 2009 C CA . ASN A 1 243 ? -17.729 22.350 -51.231 1.00 69.56 243 ASN A CA 1
ATOM 2010 C C . ASN A 1 243 ? -18.564 23.534 -50.730 1.00 69.56 243 ASN A C 1
ATOM 2012 O O . ASN A 1 243 ? -19.213 24.200 -51.528 1.00 69.56 243 ASN A O 1
ATOM 2016 N N . LYS A 1 244 ? -18.504 23.840 -49.426 1.00 67.12 244 LYS A N 1
ATOM 2017 C CA . LYS A 1 244 ? -19.232 24.973 -48.839 1.00 67.12 244 LYS A CA 1
ATOM 2018 C C . LYS A 1 244 ? -18.713 26.336 -49.317 1.00 67.12 244 LYS A C 1
ATOM 2020 O O . LYS A 1 244 ? -19.495 27.275 -49.373 1.00 67.12 244 LYS A O 1
ATOM 2025 N N . LYS A 1 245 ? -17.418 26.437 -49.653 1.00 61.34 245 LYS A N 1
ATOM 2026 C CA . LYS A 1 245 ? -16.812 27.641 -50.248 1.00 61.34 245 LYS A CA 1
ATOM 2027 C C . LYS A 1 245 ? -17.190 27.824 -51.721 1.00 61.34 245 LYS A C 1
ATOM 2029 O O . LYS A 1 245 ? -17.371 28.958 -52.141 1.00 61.34 245 LYS A O 1
AT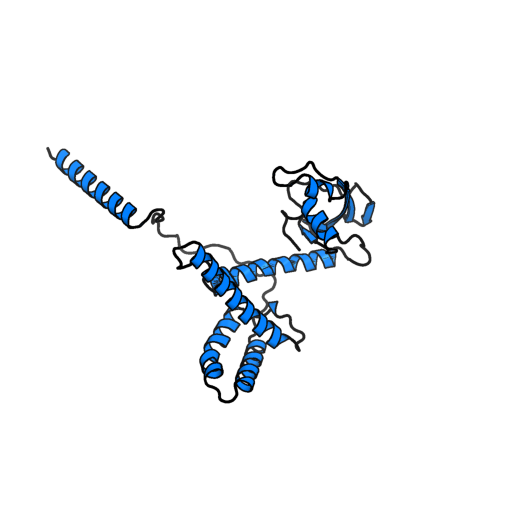OM 2034 N N . CYS A 1 246 ? -17.329 26.739 -52.487 1.00 56.56 246 CYS A N 1
ATOM 2035 C CA . CYS A 1 246 ? -17.777 26.810 -53.884 1.00 56.56 246 CYS A CA 1
ATOM 2036 C C . CYS A 1 246 ? -19.264 27.171 -54.014 1.00 56.56 246 CYS A C 1
ATOM 2038 O O . CYS A 1 246 ? -19.635 27.844 -54.962 1.00 56.56 246 CYS A O 1
ATOM 2040 N N . SER A 1 247 ? -20.109 26.778 -53.056 1.00 56.53 247 SER A N 1
ATOM 2041 C CA . SER A 1 247 ? -21.543 27.113 -53.043 1.00 56.53 247 SER A CA 1
ATOM 2042 C C . SER A 1 247 ? -21.873 28.509 -52.488 1.00 56.53 247 SER A C 1
ATOM 2044 O O . SER A 1 247 ? -23.043 28.844 -52.356 1.00 56.53 247 SER A O 1
ATOM 2046 N N . SER A 1 248 ? -20.867 29.284 -52.070 1.00 54.62 248 SER A N 1
ATOM 2047 C CA . SER A 1 248 ? -21.026 30.627 -51.487 1.00 54.62 248 SER A CA 1
ATOM 2048 C C . SER A 1 248 ? -20.284 31.716 -52.270 1.00 54.62 248 SER A C 1
ATOM 2050 O O . SER A 1 248 ? -20.093 32.811 -51.746 1.00 54.62 248 SER A O 1
ATOM 2052 N N . ALA A 1 249 ? -19.803 31.401 -53.474 1.00 52.16 249 ALA A N 1
ATOM 2053 C CA . ALA A 1 249 ? -19.365 32.403 -54.437 1.00 52.16 249 ALA A CA 1
ATOM 2054 C C . ALA A 1 249 ? -20.600 32.823 -55.261 1.00 52.16 249 ALA A C 1
ATOM 2056 O O . ALA A 1 249 ? -21.335 31.920 -55.667 1.00 52.16 249 ALA A O 1
ATOM 2057 N N . PRO A 1 250 ? -20.878 34.134 -55.409 1.00 53.62 250 PRO A N 1
ATOM 2058 C CA . PRO A 1 250 ? -22.045 34.634 -56.135 1.00 53.62 250 PRO A CA 1
ATOM 2059 C C . PRO A 1 250 ? -22.029 34.249 -57.617 1.00 53.62 250 PRO A C 1
ATOM 2061 O O . PRO A 1 250 ? -20.917 34.099 -58.176 1.00 53.62 250 PRO A O 1
#

Radius of gyration: 27.35 Å; Cα contacts (8 Å, |Δi|>4): 226; chains: 1; bounding box: 63×56×83 Å

pLDDT: mean 90.29, std 7.76, range [52.16, 97.81]

Organism: Piscirickettsia salmonis (NCBI:txid1238)

InterPro domains:
  IPR002559 Transposase IS4-like domain [PF01609] (45-144)
  IPR012337 Ribonuclease H-like superfamily [SSF53098] (2-174)

Mean predicted aligned error: 8.22 Å

Sequence (250 aa):
MGDRYFPCFFVMGDLQSIGADGIFKAHSQRKYDFRKGRKLGSKNHLVIWKKPHKPDWMTQETYDSYPDQMTVREFKIKGEVYVTTFQDHKKYNKVALANHYKQRWHIEINFNSLKTIMSMDHLRSKTPDMVHKEIAVHFLAYNLIRTLIAEAYRNTERLPIQVSFKGVIQLFNSFVSLLSFSADCNKAHAILLHAIIKNKVGNRPGRIEPRAVKKRPKAFRRLNKSRELEKAEITKRMKKNSNKKCSSAP

Secondary structure (DSSP, 8-state):
-B-TTS-SHHHHHHHHHTT---EEEPPTTS---TTSSEEEETTEEEEEEEPPPPPTTS-HHHHHHS-SEEEEEEEEETTEEEEES---TTTS-HHHHHHHHHGGGHHHHHHHIIIIIS-TTS----SHHHHHHHHHHHHHHHHHHHHHHHHHHTTSSS-GGGS-HHHHHHHHHHHHHHHHH-S-HHHHHHHHHHHHHH-PPPP-TT-------SSPPP-PPP--S-HHHHHHHHHHHHHHHHHHHHTT--

Foldseek 3Di:
DDEQVQPDQVNCQVCVVVVHKDKYWHNPPDDDDQVDAADPDDQKHKDKDALDDDDPVDDPVSSVPGDRIDIWIWGDDPRTIMIIPPPDCVVPPPVVSVVVVVCVCLVVVLVCCLCPLVVLVDDPDDDPVVNVVSVVVSVVVSVVLLVLLCVLCVPPPDDSSQFDSNVLVVLCVVLVVVCVPPPDNVVSSVVSSVVRVVRGDDDDPPDDDDPDDPDDDDPDDDPPDPPVVVVVVVVVVVVVVVVVVVVPDD